Protein AF-A0A0F9S566-F1 (afdb_monomer_lite)

Organism: NCBI:txid412755

Sequence (272 aa):
MSERELQIWSELIRVPHGDIDGALEIHRKFRDENPLFYTKLASWYMTEGTVRDHKVTFVRALFEAEQPELRGAGWALLQALPFYLMQQVVMTKNPRTLRSAVIHYLASMDERALRYAILRQARLLKRLVKRLHIPTTNSDSAELQLIGQELFHPNPVIRSVFKRLAEAKTAEEVVAILKGSGVPPRVAISAIPGRTPEIMTELIKMMSPNELLQDLNSLGRRGYLKPNISIIRDKLVKAIGDKRINLGRLRNIQKNLDVEVVPPEILISVRK

InterPro domains:
  IPR037214 TROVE domain superfamily [SSF140864] (21-237)

Structure (mmCIF, N/CA/C/O backbone):
data_AF-A0A0F9S566-F1
#
_entry.id   AF-A0A0F9S566-F1
#
loop_
_atom_site.group_PDB
_atom_site.id
_atom_site.type_symbol
_atom_site.label_atom_id
_atom_site.label_alt_id
_atom_site.label_comp_id
_atom_site.label_asym_id
_atom_site.label_entity_id
_atom_site.label_seq_id
_atom_site.pdbx_PDB_ins_code
_atom_site.Cartn_x
_atom_site.Cartn_y
_atom_site.Cartn_z
_atom_site.occupancy
_atom_site.B_iso_or_equiv
_atom_site.auth_seq_id
_atom_site.auth_comp_id
_atom_site.auth_asym_id
_atom_site.auth_atom_id
_atom_site.pdbx_PDB_model_num
ATOM 1 N N . MET A 1 1 ? 8.953 13.362 -30.544 1.00 67.12 1 MET A N 1
ATOM 2 C CA . MET A 1 1 ? 8.920 11.894 -30.637 1.00 67.12 1 MET A CA 1
ATOM 3 C C . MET A 1 1 ? 9.141 11.514 -32.085 1.00 67.12 1 MET A C 1
ATOM 5 O O . MET A 1 1 ? 8.584 12.193 -32.941 1.00 67.12 1 MET A O 1
ATOM 9 N N . SER A 1 2 ? 9.964 10.507 -32.362 1.00 81.69 2 SER A N 1
ATOM 10 C CA . SER A 1 2 ? 10.114 9.941 -33.706 1.00 81.69 2 SER A CA 1
ATOM 11 C C . SER A 1 2 ? 8.869 9.134 -34.107 1.00 81.69 2 SER A C 1
ATOM 13 O O . SER A 1 2 ? 8.070 8.739 -33.256 1.00 81.69 2 SER A O 1
ATOM 15 N N . GLU A 1 3 ? 8.701 8.862 -35.403 1.00 82.75 3 GLU A N 1
ATOM 16 C CA . GLU A 1 3 ? 7.620 8.004 -35.918 1.00 82.75 3 GLU A CA 1
ATOM 17 C C . GLU A 1 3 ? 7.659 6.602 -35.286 1.00 82.75 3 GLU A C 1
ATOM 19 O O . GLU A 1 3 ? 6.630 6.048 -34.897 1.00 82.75 3 GLU A O 1
ATOM 24 N N . ARG A 1 4 ? 8.870 6.083 -35.054 1.00 78.00 4 ARG A N 1
ATOM 25 C CA . ARG A 1 4 ? 9.096 4.816 -34.354 1.00 78.00 4 ARG A CA 1
ATOM 26 C C . ARG A 1 4 ? 8.643 4.855 -32.890 1.00 78.00 4 ARG A C 1
ATOM 28 O O . ARG A 1 4 ? 7.994 3.922 -32.429 1.00 78.00 4 ARG A O 1
ATOM 35 N N . GLU A 1 5 ? 8.931 5.936 -32.163 1.00 77.88 5 GLU A N 1
ATOM 36 C CA . GLU A 1 5 ? 8.473 6.112 -30.774 1.00 77.88 5 GLU A CA 1
ATOM 37 C C . GLU A 1 5 ? 6.940 6.186 -30.680 1.00 77.88 5 GLU A C 1
ATOM 39 O O . GLU A 1 5 ? 6.352 5.662 -29.733 1.00 77.88 5 GLU A O 1
ATOM 44 N N . LEU A 1 6 ? 6.281 6.799 -31.669 1.00 81.69 6 LEU A N 1
ATOM 45 C CA . LEU A 1 6 ? 4.817 6.839 -31.760 1.00 81.69 6 LEU A CA 1
ATOM 46 C C . LEU A 1 6 ? 4.219 5.462 -32.060 1.00 81.69 6 LEU A C 1
ATOM 48 O O . LEU A 1 6 ? 3.189 5.109 -31.485 1.00 81.69 6 LEU A O 1
ATOM 52 N N . GLN A 1 7 ? 4.869 4.673 -32.917 1.00 81.44 7 GLN A N 1
ATOM 53 C CA . GLN A 1 7 ? 4.443 3.312 -33.229 1.00 81.44 7 GLN A CA 1
ATOM 54 C C . GLN A 1 7 ? 4.474 2.419 -31.982 1.00 81.44 7 GLN A C 1
ATOM 56 O O . GLN A 1 7 ? 3.460 1.811 -31.644 1.00 81.44 7 GLN A O 1
ATOM 61 N N . ILE A 1 8 ? 5.588 2.414 -31.245 1.00 77.19 8 ILE A N 1
ATOM 62 C CA . ILE A 1 8 ? 5.726 1.627 -30.009 1.00 77.19 8 ILE A CA 1
ATOM 63 C C . ILE A 1 8 ? 4.721 2.090 -28.948 1.00 77.19 8 ILE A C 1
ATOM 65 O O . ILE A 1 8 ? 4.127 1.274 -28.244 1.00 77.19 8 ILE A O 1
ATOM 69 N N . TRP A 1 9 ? 4.472 3.399 -28.850 1.00 77.56 9 TRP A N 1
ATOM 70 C CA . TRP A 1 9 ? 3.431 3.917 -27.964 1.00 77.56 9 TRP A CA 1
ATOM 71 C C . TRP A 1 9 ? 2.032 3.430 -28.365 1.00 77.56 9 TRP A C 1
ATOM 73 O O . TRP A 1 9 ? 1.241 3.056 -27.499 1.00 77.56 9 TRP A O 1
ATOM 83 N N . SER A 1 10 ? 1.732 3.384 -29.667 1.00 83.44 10 SER A N 1
ATOM 84 C CA . SER A 1 10 ? 0.467 2.851 -30.188 1.00 83.44 10 SER A CA 1
ATOM 85 C C . SER A 1 10 ? 0.291 1.363 -29.878 1.00 83.44 10 SER A C 1
ATOM 87 O O . SER A 1 10 ? -0.812 0.927 -29.554 1.00 83.44 10 SER A O 1
ATOM 89 N N . GLU A 1 11 ? 1.368 0.583 -29.942 1.00 83.31 11 GLU A N 1
ATOM 90 C CA . GLU A 1 11 ? 1.359 -0.826 -29.543 1.00 83.31 11 GLU A CA 1
ATOM 91 C C . GLU A 1 11 ? 1.094 -0.967 -28.042 1.00 83.31 11 GLU A C 1
ATOM 93 O O . GLU A 1 11 ? 0.261 -1.775 -27.630 1.00 83.31 11 GLU A O 1
ATOM 98 N N . LEU A 1 12 ? 1.725 -0.119 -27.226 1.00 80.62 12 LEU A N 1
ATOM 99 C CA . LEU A 1 12 ? 1.591 -0.166 -25.776 1.00 80.62 12 LEU A CA 1
ATOM 100 C C . LEU A 1 12 ? 0.157 0.109 -25.299 1.00 80.62 12 LEU A C 1
ATOM 102 O O . LEU A 1 12 ? -0.346 -0.606 -24.435 1.00 80.62 12 LEU A O 1
ATOM 106 N N . ILE A 1 13 ? -0.522 1.106 -25.876 1.00 82.06 13 ILE A N 1
ATOM 107 C CA . ILE A 1 13 ? -1.908 1.451 -25.503 1.00 82.06 13 ILE A CA 1
ATOM 108 C C . ILE A 1 13 ? -2.941 0.404 -25.944 1.00 82.06 13 ILE A C 1
ATOM 110 O O . ILE A 1 13 ? -4.082 0.451 -25.489 1.00 82.06 13 ILE A O 1
ATOM 114 N N . ARG A 1 14 ? -2.569 -0.519 -26.841 1.00 85.00 14 ARG A N 1
ATOM 115 C CA . ARG A 1 14 ? -3.441 -1.603 -27.322 1.00 85.00 14 ARG A CA 1
ATOM 116 C C . ARG A 1 14 ? -3.354 -2.862 -26.464 1.00 85.00 14 ARG A C 1
ATOM 118 O O . ARG A 1 14 ? -4.160 -3.768 -26.670 1.00 85.00 14 ARG A O 1
ATOM 125 N N . VAL A 1 15 ? -2.410 -2.934 -25.524 1.00 83.19 15 VAL A N 1
ATOM 126 C CA . VAL A 1 15 ? -2.296 -4.086 -24.626 1.00 83.19 15 VAL A CA 1
ATOM 127 C C . VAL A 1 15 ? -3.548 -4.175 -23.748 1.00 83.19 15 VAL A C 1
ATOM 129 O O . VAL A 1 15 ? -3.895 -3.191 -23.084 1.00 83.19 15 VAL A O 1
ATOM 132 N N . PRO A 1 16 ? -4.234 -5.332 -23.712 1.00 81.19 16 PRO A N 1
ATOM 133 C CA . PRO A 1 16 ? -5.375 -5.523 -22.831 1.00 81.19 16 PRO A CA 1
ATOM 134 C C . PRO A 1 16 ? -5.011 -5.277 -21.363 1.00 81.19 16 PRO A C 1
ATOM 136 O O . PRO A 1 16 ? -3.940 -5.652 -20.887 1.00 81.19 16 PRO A O 1
ATOM 139 N N . HIS A 1 17 ? -5.936 -4.683 -20.611 1.00 78.50 17 HIS A N 1
ATOM 140 C CA . HIS A 1 17 ? -5.761 -4.524 -19.169 1.00 78.50 17 HIS A CA 1
ATOM 141 C 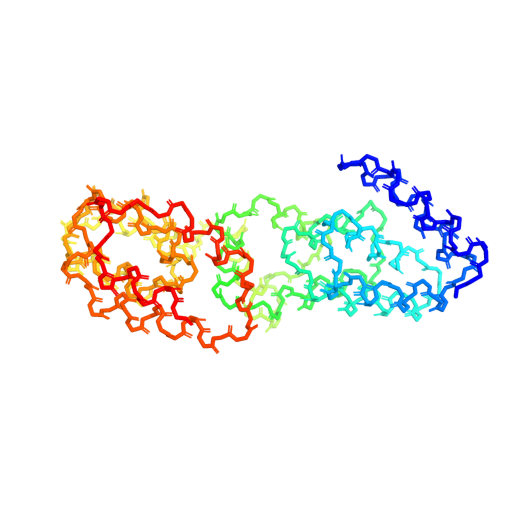C . HIS A 1 17 ? -5.561 -5.880 -18.477 1.00 78.50 17 HIS A C 1
ATOM 143 O O . HIS A 1 17 ? -6.303 -6.826 -18.735 1.00 78.50 17 HIS A O 1
ATOM 149 N N . GLY A 1 18 ? -4.593 -5.954 -17.561 1.00 81.69 18 GLY A N 1
ATOM 150 C CA . GLY A 1 18 ? -4.244 -7.173 -16.835 1.00 81.69 18 GLY A CA 1
ATOM 151 C C . GLY A 1 18 ? -3.195 -8.059 -17.516 1.00 81.69 18 GLY A C 1
ATOM 152 O O . GLY A 1 18 ? -2.674 -8.954 -16.850 1.00 81.69 18 GLY A O 1
ATOM 153 N N . ASP A 1 19 ? -2.832 -7.811 -18.781 1.00 87.12 19 ASP A N 1
ATOM 154 C CA . ASP A 1 19 ? -1.770 -8.553 -19.475 1.00 87.12 19 ASP A CA 1
ATOM 155 C C . ASP A 1 19 ? -0.383 -7.939 -19.216 1.00 87.12 19 ASP A C 1
ATOM 157 O O . ASP A 1 19 ? 0.201 -7.226 -20.037 1.00 87.12 19 ASP A O 1
ATOM 161 N N . ILE A 1 20 ? 0.143 -8.200 -18.016 1.00 86.69 20 ILE A N 1
ATOM 162 C CA . ILE A 1 20 ? 1.453 -7.689 -17.589 1.00 86.69 20 ILE A CA 1
ATOM 163 C C . ILE A 1 20 ? 2.583 -8.268 -18.445 1.00 86.69 20 ILE A C 1
ATOM 165 O O . ILE A 1 20 ? 3.549 -7.558 -18.719 1.00 86.69 20 ILE A O 1
ATOM 169 N N . ASP A 1 21 ? 2.498 -9.539 -18.839 1.00 88.00 21 ASP A N 1
ATOM 170 C CA . ASP A 1 21 ? 3.584 -10.205 -19.559 1.00 88.00 21 ASP A CA 1
ATOM 171 C C . ASP A 1 21 ? 3.639 -9.750 -21.026 1.00 88.00 21 ASP A C 1
ATOM 173 O O . ASP A 1 21 ? 4.730 -9.435 -21.509 1.00 88.00 21 ASP A O 1
ATOM 177 N N . GLY A 1 22 ? 2.486 -9.595 -21.691 1.00 89.56 22 GLY A N 1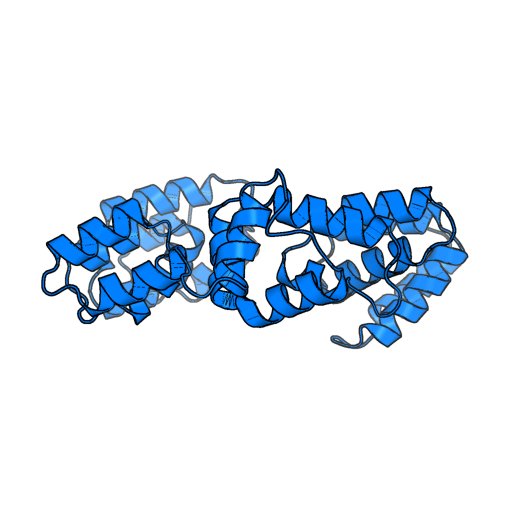
ATOM 178 C CA . GLY A 1 22 ? 2.405 -9.003 -23.028 1.00 89.56 22 GLY A CA 1
ATOM 179 C C . GLY A 1 22 ? 2.872 -7.547 -23.047 1.00 89.56 22 GLY A C 1
ATOM 180 O O . GLY A 1 22 ? 3.701 -7.167 -23.878 1.00 89.56 22 GLY A O 1
ATOM 181 N N . ALA A 1 23 ? 2.448 -6.738 -22.068 1.00 90.75 23 ALA A N 1
ATOM 182 C CA . ALA A 1 23 ? 2.971 -5.380 -21.912 1.00 90.75 23 ALA A CA 1
ATOM 183 C C . ALA A 1 23 ? 4.495 -5.386 -21.716 1.00 90.75 23 ALA A C 1
ATOM 185 O O . ALA A 1 23 ? 5.209 -4.605 -22.349 1.00 90.75 23 ALA A O 1
ATOM 186 N N . LEU A 1 24 ? 5.015 -6.264 -20.854 1.00 92.19 24 LEU A N 1
ATOM 187 C CA . LEU A 1 24 ? 6.439 -6.318 -20.540 1.00 92.19 24 LEU A CA 1
ATOM 188 C C . LEU A 1 24 ? 7.303 -6.605 -21.776 1.00 92.19 24 LEU A C 1
ATOM 190 O O . LEU A 1 24 ? 8.396 -6.051 -21.878 1.00 92.19 24 LEU A O 1
ATOM 194 N N . GLU A 1 25 ? 6.831 -7.410 -22.729 1.00 92.50 25 GLU A N 1
ATOM 195 C CA . GLU A 1 25 ? 7.557 -7.655 -23.979 1.00 92.50 25 GLU A CA 1
ATOM 196 C C . GLU A 1 25 ? 7.744 -6.374 -24.807 1.00 92.50 25 GLU A C 1
ATOM 198 O O . GLU A 1 25 ? 8.858 -6.074 -25.244 1.00 92.50 25 GLU A O 1
ATOM 203 N N . ILE A 1 26 ? 6.684 -5.577 -24.960 1.00 92.31 26 ILE A N 1
ATOM 204 C CA . ILE A 1 26 ? 6.738 -4.288 -25.668 1.00 92.31 26 ILE A CA 1
ATOM 205 C C . ILE A 1 26 ? 7.668 -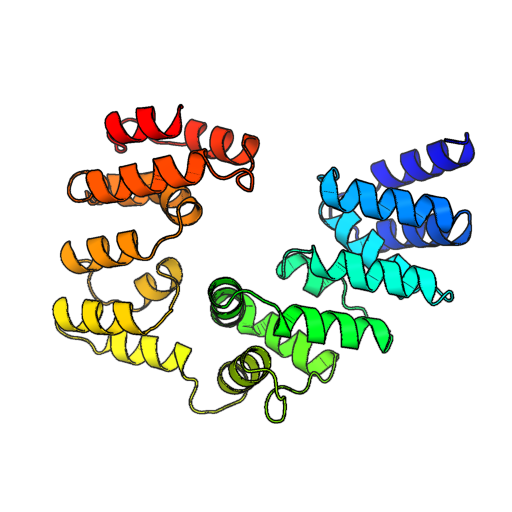3.321 -24.926 1.00 92.31 26 ILE A C 1
ATOM 207 O O . ILE A 1 26 ? 8.513 -2.662 -25.531 1.00 92.31 26 ILE A O 1
ATOM 211 N N . HIS A 1 27 ? 7.572 -3.282 -23.596 1.00 94.56 27 HIS A N 1
ATOM 212 C CA . HIS A 1 27 ? 8.441 -2.462 -22.755 1.00 94.56 27 HIS A CA 1
ATOM 213 C C . HIS A 1 27 ? 9.928 -2.832 -22.889 1.00 94.56 27 HIS A C 1
ATOM 215 O O . HIS A 1 27 ? 10.767 -1.933 -22.914 1.00 94.56 27 HIS A O 1
ATOM 221 N N . ARG A 1 28 ? 10.269 -4.124 -23.002 1.00 94.50 28 ARG A N 1
ATOM 222 C CA . ARG A 1 28 ? 11.651 -4.578 -23.250 1.00 94.50 28 ARG A CA 1
ATOM 223 C C . ARG A 1 28 ? 12.162 -4.077 -24.593 1.00 94.50 28 ARG A C 1
ATOM 225 O O . ARG A 1 28 ? 13.207 -3.437 -24.627 1.00 94.50 28 ARG A O 1
ATOM 232 N N . LYS A 1 29 ? 11.390 -4.295 -25.663 1.00 92.81 29 LYS A N 1
ATOM 233 C CA . LYS A 1 29 ? 11.724 -3.815 -27.013 1.00 92.81 29 LYS A CA 1
ATOM 234 C C . LYS A 1 29 ? 11.975 -2.309 -27.005 1.00 92.81 29 LYS A C 1
ATOM 236 O O . LYS A 1 29 ? 13.011 -1.855 -27.476 1.00 92.81 29 LYS A O 1
ATOM 241 N N . PHE A 1 30 ? 11.087 -1.540 -26.373 1.00 92.81 30 PHE A N 1
ATOM 242 C CA . PHE A 1 30 ? 11.243 -0.090 -26.312 1.00 92.81 30 PHE A CA 1
ATOM 243 C C . PHE A 1 30 ? 12.485 0.348 -25.529 1.00 92.81 30 PHE A C 1
ATOM 245 O O . PHE A 1 30 ? 13.237 1.221 -25.963 1.00 92.81 30 PHE A O 1
ATOM 252 N N . ARG A 1 31 ? 12.705 -0.265 -24.363 1.00 94.94 31 ARG A N 1
ATOM 253 C CA . ARG A 1 31 ? 13.884 -0.011 -23.537 1.00 94.94 31 ARG A CA 1
ATOM 254 C C . ARG A 1 31 ? 15.168 -0.265 -24.322 1.00 94.94 31 ARG A C 1
ATOM 256 O O . ARG A 1 31 ? 16.087 0.535 -24.205 1.00 94.94 31 ARG A O 1
ATOM 263 N N . ASP A 1 32 ? 15.225 -1.354 -25.079 1.00 93.50 32 ASP A N 1
ATOM 264 C CA . ASP A 1 32 ? 16.432 -1.768 -25.795 1.00 93.50 32 ASP A CA 1
ATOM 265 C C . ASP A 1 32 ? 16.686 -0.897 -27.035 1.00 93.50 32 ASP A C 1
ATOM 267 O O . ASP A 1 32 ? 17.831 -0.547 -27.308 1.00 93.50 32 ASP A O 1
ATOM 271 N N . GLU A 1 33 ? 15.630 -0.472 -27.738 1.00 91.50 33 GLU A N 1
ATOM 272 C CA . GLU A 1 33 ? 15.740 0.422 -28.900 1.00 91.50 33 GLU A CA 1
ATOM 273 C C . GLU A 1 33 ? 16.119 1.864 -28.514 1.00 91.50 33 GLU A C 1
ATOM 275 O O . GLU A 1 33 ? 16.944 2.484 -29.184 1.00 91.50 33 GLU A O 1
ATOM 280 N N . ASN A 1 34 ? 15.527 2.426 -27.451 1.00 92.06 34 ASN A N 1
ATOM 281 C CA . ASN A 1 34 ? 15.816 3.798 -27.016 1.00 92.06 34 ASN A CA 1
ATOM 282 C C . ASN A 1 34 ? 15.820 3.947 -25.479 1.00 92.06 34 ASN A C 1
ATOM 284 O O . ASN A 1 34 ? 14.883 4.503 -24.890 1.00 92.06 34 ASN A O 1
ATOM 288 N N . PRO A 1 35 ? 16.894 3.508 -24.800 1.00 93.81 35 PRO A N 1
ATOM 289 C CA . PRO A 1 35 ? 16.939 3.452 -23.338 1.00 93.81 35 PRO A CA 1
ATOM 290 C C . PRO A 1 35 ? 16.868 4.822 -22.644 1.00 93.81 35 PRO A C 1
ATOM 292 O O . PRO A 1 35 ? 16.288 4.947 -21.557 1.00 93.81 35 PRO A O 1
ATOM 295 N N . LEU A 1 36 ? 17.408 5.875 -23.271 1.00 91.12 36 LEU A N 1
ATOM 296 C CA . LEU A 1 36 ? 17.346 7.239 -22.732 1.00 91.12 36 LEU A CA 1
ATOM 297 C C . LEU A 1 36 ? 15.922 7.795 -22.776 1.00 91.12 36 LEU A C 1
ATOM 299 O O . LEU A 1 36 ? 15.448 8.352 -21.782 1.00 91.12 36 LEU A O 1
ATOM 303 N N . PHE A 1 37 ? 15.233 7.641 -23.909 1.00 91.06 37 PHE A N 1
ATOM 304 C CA . PHE A 1 37 ? 13.840 8.061 -24.017 1.00 91.06 37 PHE A CA 1
ATOM 305 C C . PHE A 1 37 ? 12.949 7.233 -23.093 1.00 91.06 37 PHE A C 1
ATOM 307 O O . PHE A 1 37 ? 12.155 7.798 -22.342 1.00 91.06 37 PHE A O 1
ATOM 314 N N . TYR A 1 38 ? 13.141 5.913 -23.073 1.00 94.25 38 TYR A N 1
ATOM 315 C CA . TYR A 1 38 ? 12.376 4.995 -22.239 1.00 94.25 38 TYR A CA 1
ATOM 316 C C . TYR A 1 38 ? 12.424 5.373 -20.755 1.00 94.25 38 TYR A C 1
ATOM 318 O O . TYR A 1 38 ? 11.396 5.396 -20.081 1.00 94.25 38 TYR A O 1
ATOM 326 N N . THR A 1 39 ? 13.599 5.746 -20.245 1.00 94.75 39 THR A N 1
ATOM 327 C CA . THR A 1 39 ? 13.758 6.169 -18.844 1.00 94.75 39 THR A CA 1
ATOM 328 C C . THR A 1 39 ? 13.027 7.479 -18.548 1.00 94.75 39 THR A C 1
ATOM 330 O O . THR A 1 39 ? 12.360 7.599 -17.517 1.00 94.75 39 THR A O 1
ATOM 333 N N . LYS A 1 40 ? 13.105 8.460 -19.457 1.00 93.50 40 LYS A N 1
ATOM 334 C CA . LYS A 1 40 ? 12.370 9.729 -19.327 1.00 93.50 40 LYS A CA 1
ATOM 335 C C . LYS A 1 40 ? 10.861 9.493 -19.353 1.00 93.50 40 LYS A C 1
ATOM 337 O O . LYS A 1 40 ? 10.146 10.042 -18.517 1.00 93.50 40 LYS A O 1
ATOM 342 N N . LEU A 1 41 ? 10.398 8.633 -20.259 1.00 93.12 41 LEU A N 1
ATOM 343 C CA . LEU A 1 41 ? 8.999 8.240 -20.354 1.00 93.12 41 LEU A CA 1
ATOM 344 C C . LEU A 1 41 ? 8.534 7.518 -19.087 1.00 93.12 41 LEU A C 1
ATOM 346 O O . LEU A 1 41 ? 7.478 7.853 -18.567 1.00 93.12 41 LEU A O 1
ATOM 350 N N . ALA A 1 42 ? 9.324 6.583 -18.555 1.00 95.12 42 ALA A N 1
ATOM 351 C CA . ALA A 1 42 ? 9.007 5.876 -17.317 1.00 95.12 42 ALA A CA 1
ATOM 352 C C . ALA A 1 42 ? 8.851 6.842 -16.131 1.00 95.12 42 ALA A C 1
ATOM 354 O O . ALA A 1 42 ? 7.912 6.712 -15.345 1.00 95.12 42 ALA A O 1
ATOM 355 N N . SER A 1 43 ? 9.743 7.833 -16.029 1.00 95.12 43 SER A N 1
ATOM 356 C CA . SER A 1 43 ? 9.678 8.878 -15.003 1.00 95.12 43 SER A CA 1
ATOM 357 C C . SER A 1 43 ? 8.407 9.722 -15.127 1.00 95.12 43 SER A C 1
ATOM 359 O O . SER A 1 43 ? 7.645 9.832 -14.167 1.00 95.12 43 SER A O 1
ATOM 361 N N . TRP A 1 44 ? 8.117 10.226 -16.332 1.00 94.25 44 TRP A N 1
ATOM 362 C CA . TRP A 1 44 ? 6.887 10.971 -16.613 1.00 94.25 44 TRP A CA 1
ATOM 363 C C . TRP A 1 44 ? 5.629 10.133 -16.341 1.00 94.25 44 TRP A C 1
ATOM 365 O O . TRP A 1 44 ? 4.682 10.593 -15.708 1.00 94.25 44 TRP A O 1
ATOM 375 N N . TYR A 1 45 ? 5.622 8.862 -16.749 1.00 92.81 45 TYR A N 1
ATOM 376 C CA . TYR A 1 45 ? 4.480 7.973 -16.554 1.00 92.81 45 TYR A CA 1
ATOM 377 C C . TYR A 1 45 ? 4.247 7.644 -15.074 1.00 92.81 45 TYR A C 1
ATOM 379 O O . TYR A 1 45 ? 3.115 7.389 -14.654 1.00 92.81 45 TYR A O 1
ATOM 387 N N . MET A 1 46 ? 5.294 7.659 -14.247 1.00 92.69 46 MET A N 1
ATOM 388 C CA . MET A 1 46 ? 5.137 7.440 -12.813 1.00 92.69 46 MET A CA 1
ATOM 389 C C . MET A 1 46 ? 4.274 8.533 -12.170 1.00 92.69 46 MET A C 1
ATOM 391 O O . MET A 1 46 ? 3.445 8.211 -11.309 1.00 92.69 46 MET A O 1
ATOM 395 N N . THR A 1 47 ? 4.404 9.784 -12.628 1.00 89.12 47 THR A N 1
ATOM 396 C CA . THR A 1 47 ? 3.631 10.928 -12.123 1.00 89.12 47 THR A CA 1
ATOM 397 C C . THR A 1 47 ? 2.288 11.076 -12.836 1.00 89.12 47 THR A C 1
ATOM 399 O O . THR A 1 47 ? 1.253 11.084 -12.171 1.00 89.12 47 THR A O 1
ATOM 402 N N . GLU A 1 48 ? 2.283 11.089 -14.171 1.00 88.38 48 GLU A N 1
ATOM 403 C CA . GLU A 1 48 ? 1.097 11.428 -14.975 1.00 88.38 48 GLU A CA 1
ATOM 404 C C . GLU A 1 48 ? 0.273 10.209 -15.407 1.00 88.38 48 GLU A C 1
ATOM 406 O O . GLU A 1 48 ? -0.922 10.304 -15.689 1.00 88.38 48 GLU A O 1
ATOM 411 N N . GLY A 1 49 ? 0.898 9.033 -15.463 1.00 86.56 49 GLY A N 1
ATOM 412 C CA . GLY A 1 49 ? 0.269 7.815 -15.954 1.00 86.56 49 GLY A CA 1
ATOM 413 C C . GLY A 1 49 ? -0.819 7.285 -15.020 1.00 86.56 49 GLY A C 1
ATOM 414 O O . GLY A 1 49 ? -0.689 7.284 -13.788 1.00 86.56 49 GLY A O 1
ATOM 415 N N . THR A 1 50 ? -1.895 6.767 -15.613 1.00 85.00 50 THR A N 1
ATOM 416 C CA . THR A 1 50 ? -3.083 6.285 -14.890 1.00 85.00 50 THR A CA 1
ATOM 417 C C . THR A 1 50 ? -3.205 4.762 -14.861 1.00 85.00 50 THR A C 1
ATOM 419 O O . THR A 1 50 ? -3.793 4.219 -13.920 1.00 85.00 50 THR A O 1
ATOM 422 N N . VAL A 1 51 ? -2.623 4.052 -15.834 1.00 88.62 51 VAL A N 1
ATOM 423 C CA . VAL A 1 51 ? -2.701 2.587 -15.912 1.00 88.62 51 VAL A CA 1
ATOM 424 C C . VAL A 1 51 ? -1.644 1.975 -15.000 1.00 88.62 51 VAL A C 1
ATOM 426 O O . VAL A 1 51 ? -0.443 2.204 -15.140 1.00 88.62 51 VAL A O 1
ATOM 429 N N . ARG A 1 52 ? -2.102 1.192 -14.026 1.00 90.75 52 ARG A N 1
ATOM 430 C CA . ARG A 1 52 ? -1.243 0.630 -12.976 1.00 90.75 52 ARG A CA 1
ATOM 431 C C . ARG A 1 52 ? -0.248 -0.388 -13.520 1.00 90.75 52 ARG A C 1
ATOM 433 O O . ARG A 1 52 ? 0.911 -0.359 -13.114 1.00 90.75 52 ARG A O 1
ATOM 440 N N . ASP A 1 53 ? -0.693 -1.225 -14.450 1.00 90.94 53 ASP A N 1
ATOM 441 C CA . ASP A 1 53 ? 0.120 -2.295 -15.028 1.00 90.94 53 ASP A CA 1
ATOM 442 C C . ASP A 1 53 ? 1.337 -1.714 -15.754 1.00 90.94 53 ASP A C 1
ATOM 444 O O . ASP A 1 53 ? 2.448 -2.186 -15.534 1.00 90.94 53 ASP A O 1
ATOM 448 N N . HIS A 1 54 ? 1.171 -0.594 -16.473 1.00 92.62 54 HIS A N 1
ATOM 449 C CA . HIS A 1 54 ? 2.291 0.111 -17.104 1.00 92.62 54 HIS A CA 1
ATOM 450 C C . HIS A 1 54 ? 3.329 0.613 -16.095 1.00 92.62 54 HIS A C 1
ATOM 452 O O . HIS A 1 54 ? 4.528 0.520 -16.345 1.00 92.62 54 HIS A O 1
ATOM 458 N N . LYS A 1 55 ? 2.910 1.095 -14.915 1.00 94.62 55 LYS A N 1
ATOM 459 C CA . LYS A 1 55 ? 3.866 1.487 -13.862 1.00 94.62 55 LYS A CA 1
ATOM 460 C C . LYS A 1 55 ? 4.696 0.292 -13.395 1.00 94.62 55 LYS A C 1
ATOM 462 O O . LYS A 1 55 ? 5.893 0.433 -13.163 1.00 94.62 55 LYS A O 1
ATOM 467 N N . VAL A 1 56 ? 4.076 -0.883 -13.282 1.00 95.31 56 VAL A N 1
ATOM 468 C CA . VAL A 1 56 ? 4.770 -2.122 -12.911 1.00 95.31 56 VAL A CA 1
ATOM 469 C C . VAL A 1 56 ? 5.727 -2.558 -14.021 1.00 95.31 56 VAL A C 1
ATOM 471 O O . VAL A 1 56 ? 6.896 -2.820 -13.741 1.00 95.31 56 VAL A O 1
ATOM 474 N N . THR A 1 57 ? 5.277 -2.610 -15.275 1.00 95.38 57 THR A N 1
ATOM 475 C CA . THR A 1 57 ? 6.094 -3.073 -16.408 1.00 95.38 57 THR A CA 1
ATOM 476 C C . THR A 1 57 ? 7.253 -2.138 -16.721 1.00 95.38 57 THR A C 1
ATOM 478 O O . THR A 1 57 ? 8.348 -2.634 -16.987 1.00 95.38 57 THR A O 1
ATOM 481 N N . PHE A 1 58 ? 7.076 -0.815 -16.588 1.00 96.44 58 PHE A N 1
ATOM 482 C CA . PHE A 1 58 ? 8.179 0.145 -16.684 1.00 96.44 58 PHE A CA 1
ATOM 483 C C . PHE A 1 58 ? 9.310 -0.220 -15.724 1.00 96.44 58 PHE A C 1
ATOM 485 O O . PHE A 1 58 ? 10.454 -0.398 -16.144 1.00 96.44 58 PHE A O 1
ATOM 492 N N . VAL A 1 59 ? 8.979 -0.390 -14.443 1.00 97.12 59 VAL A N 1
ATOM 493 C CA . VAL A 1 59 ? 9.968 -0.693 -13.406 1.00 97.12 59 VAL A CA 1
ATOM 494 C C . VAL A 1 59 ? 10.577 -2.087 -13.605 1.00 97.12 59 VAL A C 1
ATOM 496 O O . VAL A 1 59 ? 11.791 -2.235 -13.470 1.00 97.12 59 VAL A O 1
ATOM 499 N N . ARG A 1 60 ? 9.787 -3.101 -13.988 1.00 96.50 60 ARG A N 1
ATOM 500 C CA . ARG A 1 60 ? 10.303 -4.451 -14.295 1.00 96.50 60 ARG A CA 1
ATOM 501 C C . ARG A 1 60 ? 11.328 -4.423 -15.425 1.00 96.50 60 ARG A C 1
ATOM 503 O O . ARG A 1 60 ? 12.441 -4.908 -15.240 1.00 96.50 60 ARG A O 1
ATOM 510 N N . ALA A 1 61 ? 10.989 -3.800 -16.552 1.00 95.94 61 ALA A N 1
ATOM 511 C CA . ALA A 1 61 ? 11.897 -3.691 -17.688 1.00 95.94 61 ALA A CA 1
ATOM 512 C C . ALA A 1 61 ? 13.185 -2.935 -17.320 1.00 95.94 61 ALA A C 1
ATOM 514 O O . ALA A 1 61 ? 14.267 -3.344 -17.732 1.00 95.94 61 ALA A O 1
ATOM 515 N N . LEU A 1 62 ? 13.114 -1.886 -16.494 1.00 96.81 62 LEU A N 1
ATOM 516 C CA . LEU A 1 62 ? 14.312 -1.187 -16.014 1.00 96.81 62 LEU A CA 1
ATOM 517 C C . LEU A 1 62 ? 15.221 -2.089 -15.164 1.00 96.81 62 LEU A C 1
ATOM 519 O O . LEU A 1 62 ? 16.438 -2.039 -15.313 1.00 96.81 62 LEU A O 1
ATOM 523 N N . PHE A 1 63 ? 14.662 -2.951 -14.309 1.00 96.94 63 PHE A N 1
ATOM 524 C CA . PHE A 1 63 ? 15.463 -3.905 -13.532 1.00 96.94 63 PHE A CA 1
ATOM 525 C C . PHE A 1 63 ? 16.048 -5.051 -14.363 1.00 96.94 63 PHE A C 1
ATOM 527 O O . PHE A 1 63 ? 17.091 -5.587 -13.990 1.00 96.94 63 PHE A O 1
ATOM 534 N N . GLU A 1 64 ? 15.398 -5.432 -15.462 1.00 94.88 64 GLU A N 1
ATOM 535 C CA . GLU A 1 64 ? 15.904 -6.444 -16.397 1.00 94.88 64 GLU A CA 1
ATOM 536 C C . GLU A 1 64 ? 17.010 -5.923 -17.324 1.00 94.88 64 GLU A C 1
ATOM 538 O O . GLU A 1 64 ? 17.678 -6.730 -17.966 1.00 94.88 64 GLU A O 1
ATOM 543 N N . ALA A 1 65 ? 17.208 -4.605 -17.398 1.00 94.06 65 ALA A N 1
ATOM 544 C CA . ALA A 1 65 ? 18.225 -3.990 -18.241 1.00 94.06 65 ALA A CA 1
ATOM 545 C C . ALA A 1 65 ? 19.638 -4.470 -17.888 1.00 94.06 65 ALA A C 1
ATOM 547 O O . ALA A 1 65 ? 19.953 -4.682 -16.712 1.00 94.06 65 ALA A O 1
ATOM 548 N N . GLU A 1 66 ? 20.519 -4.561 -18.884 1.00 92.12 66 GLU A N 1
ATOM 549 C CA . GLU A 1 66 ? 21.938 -4.875 -18.676 1.00 92.12 66 GLU A CA 1
ATOM 550 C C . GLU A 1 66 ? 22.715 -3.669 -18.131 1.00 92.12 66 GLU A C 1
ATOM 552 O O . GLU A 1 66 ? 23.610 -3.832 -17.292 1.00 92.12 66 GLU A O 1
ATOM 557 N N . GLN A 1 67 ? 22.303 -2.461 -18.517 1.00 94.00 67 GLN A N 1
ATOM 558 C CA . GLN A 1 67 ? 22.912 -1.195 -18.123 1.00 94.00 67 GLN A CA 1
ATOM 559 C C . GLN A 1 67 ? 22.609 -0.877 -16.644 1.00 94.00 67 GLN A C 1
ATOM 561 O O . GLN A 1 67 ? 21.435 -0.797 -16.252 1.00 94.00 67 GLN A O 1
ATOM 566 N N . PRO A 1 68 ? 23.632 -0.693 -15.786 1.00 94.38 68 PRO A N 1
ATOM 567 C CA . PRO A 1 68 ? 23.444 -0.339 -14.379 1.00 94.38 68 PRO A CA 1
ATOM 568 C C . PRO A 1 68 ? 22.612 0.928 -14.152 1.00 94.38 68 PRO A C 1
ATOM 570 O O . PRO A 1 68 ? 21.836 0.973 -13.199 1.00 94.38 68 PRO A O 1
ATOM 573 N N . GLU A 1 69 ? 22.729 1.923 -15.027 1.00 94.94 69 GLU A N 1
ATOM 574 C CA . GLU A 1 69 ? 22.048 3.217 -14.941 1.00 94.94 69 GLU A CA 1
ATOM 575 C C . GLU A 1 69 ? 20.529 3.048 -15.052 1.00 94.94 69 GLU A C 1
ATOM 577 O O . GLU A 1 69 ? 19.772 3.627 -14.271 1.00 94.94 69 GLU A O 1
ATOM 582 N N . LEU A 1 70 ? 20.075 2.178 -15.961 1.00 96.44 70 LEU A N 1
ATOM 583 C CA . LEU A 1 70 ? 18.658 1.847 -16.119 1.00 96.44 70 LEU A CA 1
ATOM 584 C C . LEU A 1 70 ? 18.125 1.101 -14.895 1.00 96.44 70 LEU A C 1
ATOM 586 O O . LEU A 1 70 ? 17.039 1.411 -14.402 1.00 96.44 70 LEU A O 1
ATOM 590 N N . ARG A 1 71 ? 18.918 0.183 -14.327 1.00 96.12 71 ARG A N 1
ATOM 591 C CA . ARG A 1 71 ? 18.563 -0.468 -13.055 1.00 96.12 71 ARG A CA 1
ATOM 592 C C . ARG A 1 71 ? 18.514 0.529 -11.896 1.00 96.12 71 ARG A C 1
ATOM 594 O O . ARG A 1 71 ? 17.682 0.367 -11.005 1.00 96.12 71 ARG A O 1
ATOM 601 N N . GLY A 1 72 ? 19.367 1.554 -11.908 1.00 96.75 72 GLY A N 1
ATOM 602 C CA . GLY A 1 72 ? 19.334 2.674 -10.965 1.00 96.75 72 GLY A CA 1
ATOM 603 C C . GLY A 1 72 ? 18.048 3.496 -11.081 1.00 96.75 72 GLY A C 1
ATOM 604 O O . GLY A 1 72 ? 17.406 3.783 -10.072 1.00 96.75 72 GLY A O 1
ATOM 605 N N . ALA A 1 73 ? 17.598 3.782 -12.305 1.00 96.88 73 ALA A N 1
ATOM 606 C CA . ALA A 1 73 ? 16.295 4.404 -12.530 1.00 96.88 73 ALA A CA 1
ATOM 607 C C . ALA A 1 73 ? 15.143 3.514 -12.029 1.00 96.88 73 ALA A C 1
ATOM 609 O O . ALA A 1 73 ? 14.241 3.997 -11.345 1.00 96.88 73 ALA A O 1
ATOM 610 N N . GLY A 1 74 ? 15.200 2.202 -12.286 1.00 97.12 74 GLY A N 1
ATOM 611 C CA . GLY A 1 74 ? 14.241 1.233 -11.744 1.00 97.12 74 GLY A CA 1
ATOM 612 C C . GLY A 1 74 ? 14.200 1.235 -10.212 1.00 97.12 74 GLY A C 1
ATOM 613 O O . GLY A 1 74 ? 13.120 1.228 -9.623 1.00 97.12 74 GLY A O 1
ATOM 614 N N . TRP A 1 75 ? 15.366 1.323 -9.563 1.00 97.69 75 TRP A N 1
ATOM 615 C CA . TRP A 1 75 ? 15.488 1.453 -8.108 1.00 97.69 75 TRP A CA 1
ATOM 616 C C . TRP A 1 75 ? 14.754 2.686 -7.582 1.00 97.69 75 TRP A C 1
ATOM 618 O O . TRP A 1 75 ? 13.966 2.555 -6.644 1.00 97.69 75 TRP A O 1
ATOM 628 N N . ALA A 1 76 ? 14.965 3.848 -8.206 1.00 97.50 76 ALA A N 1
ATOM 629 C CA . ALA A 1 76 ? 14.345 5.104 -7.790 1.00 97.50 76 ALA A CA 1
ATOM 630 C C . ALA A 1 76 ? 12.826 5.084 -8.003 1.00 97.50 76 ALA A C 1
ATOM 632 O O . ALA A 1 76 ? 12.061 5.412 -7.096 1.00 97.50 76 ALA A O 1
ATOM 633 N N . LEU A 1 77 ? 12.376 4.630 -9.175 1.00 97.62 77 LEU A N 1
ATOM 634 C CA . LEU A 1 77 ? 10.954 4.574 -9.513 1.00 97.62 77 LEU A CA 1
ATOM 635 C C . LEU A 1 77 ? 10.180 3.560 -8.659 1.00 97.62 77 LEU A C 1
ATOM 637 O O . LEU A 1 77 ? 9.011 3.792 -8.355 1.00 97.62 77 LEU A O 1
ATOM 641 N N . LEU A 1 78 ? 10.819 2.473 -8.210 1.00 97.62 78 LEU A N 1
ATOM 642 C CA . LEU A 1 78 ? 10.201 1.514 -7.291 1.00 97.62 78 LEU A CA 1
ATOM 643 C C . LEU A 1 78 ? 9.793 2.163 -5.961 1.00 97.62 78 LEU A C 1
ATOM 645 O O . LEU A 1 78 ? 8.750 1.799 -5.419 1.00 97.62 78 LEU A O 1
ATOM 649 N N . GLN A 1 79 ? 10.559 3.142 -5.462 1.00 96.31 79 GLN A N 1
ATOM 650 C CA . GLN A 1 79 ? 10.259 3.827 -4.195 1.00 96.31 79 GLN A CA 1
ATOM 651 C C . GLN A 1 79 ? 8.946 4.619 -4.241 1.00 96.31 79 GLN A C 1
ATOM 653 O O . GLN A 1 79 ? 8.275 4.774 -3.225 1.00 96.31 79 GLN A O 1
ATOM 658 N N . ALA A 1 80 ? 8.535 5.067 -5.429 1.00 93.19 80 ALA A N 1
ATOM 659 C CA . ALA A 1 80 ? 7.293 5.811 -5.623 1.00 93.19 80 ALA A CA 1
ATOM 660 C C . ALA A 1 80 ? 6.050 4.909 -5.748 1.00 93.19 80 ALA A C 1
ATOM 662 O O . ALA A 1 80 ? 4.917 5.400 -5.726 1.00 93.19 80 ALA A O 1
ATOM 663 N N . LEU A 1 81 ? 6.226 3.593 -5.904 1.00 93.94 81 LEU A N 1
ATOM 664 C CA . LEU A 1 81 ? 5.104 2.684 -6.100 1.00 93.94 81 LEU A CA 1
ATOM 665 C C . LEU A 1 81 ? 4.328 2.458 -4.795 1.00 93.94 81 LEU A C 1
ATOM 667 O O . LEU A 1 81 ? 4.916 2.225 -3.740 1.00 93.94 81 LEU A O 1
ATOM 671 N N . PRO A 1 82 ? 2.988 2.395 -4.846 1.00 91.00 82 PRO A N 1
ATOM 672 C CA . PRO A 1 82 ? 2.211 1.785 -3.778 1.00 91.00 82 PRO A CA 1
ATOM 673 C C . PRO A 1 82 ? 2.650 0.337 -3.538 1.00 91.00 82 PRO A C 1
ATOM 675 O O . PRO A 1 82 ? 2.918 -0.400 -4.487 1.00 91.00 82 PRO A O 1
ATOM 678 N N . PHE A 1 83 ? 2.624 -0.107 -2.281 1.00 91.81 83 PHE A N 1
ATOM 679 C CA . PHE A 1 83 ? 3.116 -1.429 -1.878 1.00 91.81 83 PHE A CA 1
ATOM 680 C C . PHE A 1 83 ? 2.540 -2.589 -2.711 1.00 91.81 83 PHE A C 1
ATOM 682 O O . PHE A 1 83 ? 3.274 -3.484 -3.123 1.00 91.81 83 PHE A O 1
ATOM 689 N N . TYR A 1 84 ? 1.239 -2.549 -3.019 1.00 88.81 84 TYR A N 1
ATOM 690 C CA . TYR A 1 84 ? 0.582 -3.594 -3.811 1.00 88.81 84 TYR A CA 1
ATOM 691 C C . TYR A 1 84 ? 1.074 -3.657 -5.270 1.00 88.81 84 TYR A C 1
ATOM 693 O O . TYR A 1 84 ? 1.021 -4.728 -5.865 1.00 88.81 84 TYR A O 1
ATOM 701 N N . LEU A 1 85 ? 1.563 -2.545 -5.840 1.00 92.62 85 LEU A N 1
ATOM 702 C CA . LEU A 1 85 ? 2.203 -2.519 -7.163 1.00 92.62 85 LEU A CA 1
ATOM 703 C C . LEU A 1 85 ? 3.676 -2.907 -7.073 1.00 92.62 85 LEU A C 1
ATOM 705 O O . LEU A 1 85 ? 4.145 -3.690 -7.893 1.00 92.62 85 LEU A O 1
ATOM 709 N N . MET A 1 86 ? 4.393 -2.434 -6.048 1.00 94.88 86 MET A N 1
ATOM 710 C CA . MET A 1 86 ? 5.789 -2.819 -5.811 1.00 94.88 86 MET A CA 1
ATOM 711 C C . MET A 1 86 ? 5.940 -4.345 -5.749 1.00 94.88 86 MET A C 1
ATOM 713 O O . MET A 1 86 ? 6.835 -4.913 -6.370 1.00 94.88 86 MET A O 1
ATOM 717 N N . GLN A 1 87 ? 5.017 -5.043 -5.083 1.00 91.50 87 GLN A N 1
ATOM 718 C CA . GLN A 1 87 ? 5.040 -6.506 -5.019 1.00 91.50 87 GLN A CA 1
ATOM 719 C C . GLN A 1 87 ? 4.961 -7.194 -6.386 1.00 91.50 87 GLN A C 1
ATOM 721 O O . GLN A 1 87 ? 5.536 -8.274 -6.552 1.00 91.50 87 GLN A O 1
ATOM 726 N N . GLN A 1 88 ? 4.262 -6.586 -7.347 1.00 91.88 88 GLN A N 1
ATOM 727 C CA . GLN A 1 88 ? 4.123 -7.109 -8.707 1.00 91.88 88 GLN A CA 1
ATOM 728 C C . GLN A 1 88 ? 5.379 -6.882 -9.551 1.00 91.88 88 GLN A C 1
ATOM 730 O O . GLN A 1 88 ? 5.592 -7.596 -10.527 1.00 91.88 88 GLN A O 1
ATOM 735 N N . VAL A 1 89 ? 6.243 -5.939 -9.159 1.00 94.12 89 VAL A N 1
ATOM 736 C CA . VAL A 1 89 ? 7.544 -5.747 -9.812 1.00 94.12 89 VAL A CA 1
ATOM 737 C C . VAL A 1 89 ? 8.448 -6.951 -9.583 1.00 94.12 89 VAL A C 1
ATOM 739 O O . VAL A 1 89 ? 9.285 -7.260 -10.421 1.00 94.12 89 VAL A O 1
ATOM 742 N N . VAL A 1 90 ? 8.306 -7.651 -8.458 1.00 88.88 90 VAL A N 1
ATOM 743 C CA . VAL A 1 90 ? 9.245 -8.715 -8.110 1.00 88.88 90 VAL A CA 1
ATOM 744 C C . VAL A 1 90 ? 9.094 -9.915 -9.042 1.00 88.88 90 VAL A C 1
ATOM 746 O O . VAL A 1 90 ? 8.022 -10.515 -9.159 1.00 88.88 90 VAL A O 1
ATOM 749 N N . MET A 1 91 ? 10.209 -10.302 -9.657 1.00 78.00 91 MET A N 1
ATOM 750 C CA . MET A 1 91 ? 10.278 -11.187 -10.819 1.00 78.00 91 MET A CA 1
ATOM 751 C C . MET A 1 91 ? 10.704 -12.608 -10.428 1.00 78.00 91 MET A C 1
ATOM 753 O O . MET A 1 91 ? 10.938 -12.920 -9.254 1.00 78.00 91 MET A O 1
ATOM 757 N N . THR A 1 92 ? 10.786 -13.501 -11.411 1.00 72.00 92 THR A N 1
ATOM 758 C CA . THR A 1 92 ? 11.433 -14.812 -11.255 1.00 72.00 92 THR A CA 1
ATOM 759 C C . THR A 1 92 ? 12.947 -14.641 -11.117 1.00 72.00 92 THR A C 1
ATOM 761 O O . THR A 1 92 ? 13.527 -15.098 -10.134 1.00 72.00 92 THR A O 1
ATOM 764 N N . LYS A 1 93 ? 13.576 -13.889 -12.030 1.00 81.25 93 LYS A N 1
ATOM 765 C CA . LYS A 1 93 ? 14.986 -13.480 -11.946 1.00 81.25 93 LYS A CA 1
ATOM 766 C C . LYS A 1 93 ? 15.099 -12.144 -11.209 1.00 81.25 93 LYS A C 1
ATOM 768 O O . LYS A 1 93 ? 14.748 -11.106 -11.756 1.00 81.25 93 LYS A O 1
ATOM 773 N N . ASN A 1 94 ? 15.585 -12.160 -9.968 1.00 83.44 94 ASN A N 1
ATOM 774 C CA . ASN A 1 94 ? 15.701 -10.951 -9.145 1.00 83.44 94 ASN A CA 1
ATOM 775 C C . ASN A 1 94 ? 17.160 -10.476 -9.076 1.00 83.44 94 ASN A C 1
ATOM 777 O O . ASN A 1 94 ? 17.960 -11.109 -8.381 1.00 83.44 94 ASN A O 1
ATOM 781 N N . PRO A 1 95 ? 17.535 -9.379 -9.761 1.00 90.00 95 PRO A N 1
ATOM 782 C CA . PRO A 1 95 ? 18.877 -8.825 -9.628 1.00 90.00 95 PRO A CA 1
ATOM 783 C C . PRO A 1 95 ? 19.106 -8.302 -8.203 1.00 90.00 95 PRO A C 1
ATOM 785 O O . PRO A 1 95 ? 18.169 -7.903 -7.505 1.00 90.00 95 PRO A O 1
ATOM 788 N N . ARG A 1 96 ? 20.375 -8.251 -7.774 1.00 92.62 96 ARG A N 1
ATOM 789 C CA . ARG A 1 96 ? 20.750 -7.720 -6.448 1.00 92.62 96 ARG A CA 1
ATOM 790 C C . ARG A 1 96 ? 20.220 -6.299 -6.228 1.00 92.62 96 ARG A C 1
ATOM 792 O O . ARG A 1 96 ? 19.766 -5.992 -5.134 1.00 92.62 96 ARG A O 1
ATOM 799 N N . THR A 1 97 ? 20.197 -5.471 -7.274 1.00 95.44 97 THR A N 1
ATOM 800 C CA . THR A 1 97 ? 19.658 -4.102 -7.229 1.00 95.44 97 THR A CA 1
ATOM 801 C C . THR A 1 97 ? 18.172 -4.062 -6.875 1.00 95.44 97 THR A C 1
ATOM 803 O O . THR A 1 97 ? 17.779 -3.235 -6.058 1.00 95.44 97 THR A O 1
ATOM 806 N N . LEU A 1 98 ? 17.354 -4.977 -7.414 1.00 96.31 98 LEU A N 1
ATOM 807 C CA . LEU A 1 98 ? 15.931 -5.085 -7.072 1.00 96.31 98 LEU A CA 1
ATOM 808 C C . LEU A 1 98 ? 15.751 -5.485 -5.610 1.00 96.31 98 LEU A C 1
ATOM 810 O O . LEU A 1 98 ? 14.945 -4.891 -4.900 1.00 96.31 98 LEU A O 1
ATOM 814 N N . ARG A 1 99 ? 16.532 -6.461 -5.136 1.00 96.00 99 ARG A N 1
ATOM 815 C CA . ARG A 1 99 ? 16.515 -6.840 -3.720 1.00 96.00 99 ARG A CA 1
ATOM 816 C C . ARG A 1 99 ? 16.835 -5.639 -2.829 1.00 96.00 99 ARG A C 1
ATOM 818 O O . ARG A 1 99 ? 16.076 -5.372 -1.902 1.00 96.00 99 ARG A O 1
ATOM 825 N N . SER A 1 100 ? 17.909 -4.907 -3.118 1.00 96.88 100 SER A N 1
ATOM 826 C CA . SER A 1 100 ? 18.280 -3.712 -2.353 1.00 96.88 100 SER A CA 1
ATOM 827 C C . SER A 1 100 ? 17.205 -2.622 -2.420 1.00 96.88 100 SER A C 1
ATOM 829 O O . SER A 1 100 ? 16.930 -1.988 -1.407 1.00 96.88 100 SER A O 1
ATOM 831 N N . ALA A 1 101 ? 16.550 -2.440 -3.573 1.00 97.88 101 ALA A N 1
ATOM 832 C CA . ALA A 1 101 ? 15.436 -1.501 -3.733 1.00 97.88 101 ALA A CA 1
ATOM 833 C C . ALA A 1 101 ? 14.253 -1.846 -2.829 1.00 97.88 101 ALA A C 1
ATOM 835 O O . ALA A 1 101 ? 13.702 -0.961 -2.184 1.00 97.88 101 ALA A O 1
ATOM 836 N N . VAL A 1 102 ? 13.880 -3.126 -2.759 1.00 97.38 102 VAL A N 1
ATOM 837 C CA . VAL A 1 102 ? 12.768 -3.582 -1.917 1.00 97.38 102 VAL A CA 1
ATOM 838 C C . VAL A 1 102 ? 13.124 -3.506 -0.432 1.00 97.38 102 VAL A C 1
ATOM 840 O O . VAL A 1 102 ? 12.270 -3.145 0.371 1.00 97.38 102 VAL A O 1
ATOM 843 N N . ILE A 1 103 ? 14.369 -3.808 -0.053 1.00 97.56 103 ILE A N 1
ATOM 844 C CA . ILE A 1 103 ? 14.841 -3.626 1.329 1.00 97.56 103 ILE A CA 1
ATOM 845 C C . ILE A 1 103 ? 14.698 -2.158 1.734 1.00 97.56 103 ILE A C 1
ATOM 847 O O . ILE A 1 103 ? 14.078 -1.874 2.754 1.00 97.56 103 ILE A O 1
ATOM 851 N N . HIS A 1 104 ? 15.204 -1.238 0.907 1.00 97.81 104 HIS A N 1
ATOM 852 C CA . HIS A 1 104 ? 15.088 0.194 1.167 1.00 97.81 104 HIS A CA 1
ATOM 853 C C . HIS A 1 104 ? 13.627 0.655 1.214 1.00 97.81 104 HIS A C 1
ATOM 855 O O . HIS A 1 104 ? 13.249 1.390 2.121 1.00 97.81 104 HIS A O 1
ATOM 861 N N . TYR A 1 105 ? 12.788 0.162 0.298 1.00 97.75 105 TYR A N 1
ATOM 862 C CA . TYR A 1 105 ? 11.358 0.459 0.279 1.00 97.75 105 TYR A CA 1
ATOM 863 C C . TYR A 1 105 ? 10.706 0.100 1.610 1.00 97.75 105 TYR A C 1
ATOM 865 O O . TYR A 1 105 ? 10.050 0.933 2.220 1.00 97.75 105 TYR A O 1
ATOM 873 N N . LEU A 1 106 ? 10.894 -1.140 2.073 1.00 97.31 106 LEU A N 1
ATOM 874 C CA . LEU A 1 106 ? 10.271 -1.627 3.304 1.00 97.31 106 LEU A CA 1
ATOM 875 C C . LEU A 1 106 ? 10.809 -0.902 4.542 1.00 97.31 106 LEU A C 1
ATOM 877 O O . LEU A 1 106 ? 10.026 -0.594 5.434 1.00 97.31 106 LEU A O 1
ATOM 881 N N . ALA A 1 107 ? 12.113 -0.617 4.570 1.00 97.19 107 ALA A N 1
ATOM 882 C CA . ALA A 1 107 ? 12.771 0.105 5.657 1.00 97.19 107 ALA A CA 1
ATOM 883 C C . ALA A 1 107 ? 12.401 1.599 5.724 1.00 97.19 107 ALA A C 1
ATOM 885 O O . ALA A 1 107 ? 12.570 2.220 6.762 1.00 97.19 107 ALA A O 1
ATOM 886 N N . SER A 1 108 ? 11.903 2.185 4.631 1.00 96.19 108 SER A N 1
ATOM 887 C CA . SER A 1 108 ? 11.489 3.596 4.560 1.00 96.19 108 SER A CA 1
ATOM 888 C C . SER A 1 108 ? 9.970 3.788 4.577 1.00 96.19 108 SER A C 1
ATOM 890 O O . SER A 1 108 ? 9.484 4.911 4.418 1.00 96.19 108 SER A O 1
ATOM 892 N N . MET A 1 109 ? 9.194 2.713 4.758 1.00 94.31 109 MET A N 1
ATOM 893 C CA . MET A 1 109 ? 7.740 2.821 4.843 1.00 94.31 109 MET A CA 1
ATOM 894 C C . MET A 1 109 ? 7.322 3.609 6.084 1.00 94.31 109 MET A C 1
ATOM 896 O O . MET A 1 109 ? 7.742 3.307 7.196 1.00 94.31 109 MET A O 1
ATOM 900 N N . ASP A 1 110 ? 6.384 4.538 5.897 1.00 91.44 110 ASP A N 1
ATOM 901 C CA . ASP A 1 110 ? 5.645 5.141 7.006 1.00 91.44 110 ASP A CA 1
ATOM 902 C C . ASP A 1 110 ? 5.047 4.055 7.916 1.00 91.44 110 ASP A C 1
ATOM 904 O O . ASP A 1 110 ? 4.479 3.065 7.437 1.00 91.44 110 ASP A O 1
ATOM 908 N N . GLU A 1 111 ? 5.134 4.262 9.230 1.00 89.31 111 GLU A N 1
ATOM 909 C CA . GLU A 1 111 ? 4.740 3.273 10.232 1.00 89.31 111 GLU A CA 1
ATOM 910 C C . GLU A 1 111 ? 3.294 2.796 10.026 1.00 89.31 111 GLU A C 1
ATOM 912 O O . GLU A 1 111 ? 3.008 1.594 10.051 1.00 89.31 111 GLU A O 1
ATOM 917 N N . ARG A 1 112 ? 2.358 3.714 9.751 1.00 87.00 112 ARG A N 1
ATOM 918 C CA . ARG A 1 112 ? 0.950 3.360 9.527 1.00 87.00 112 ARG A CA 1
ATOM 919 C C . ARG A 1 112 ? 0.800 2.533 8.252 1.00 87.00 112 ARG A C 1
ATOM 921 O O . ARG A 1 112 ? 0.062 1.543 8.260 1.00 87.00 112 ARG A O 1
ATOM 928 N N . ALA A 1 113 ? 1.477 2.913 7.169 1.00 88.62 113 ALA A N 1
ATOM 929 C CA . ALA A 1 113 ? 1.464 2.159 5.915 1.00 88.62 113 ALA A CA 1
ATOM 930 C C . ALA A 1 113 ? 2.041 0.743 6.090 1.00 88.62 113 ALA A C 1
ATOM 932 O O . ALA A 1 113 ? 1.465 -0.228 5.586 1.00 88.62 113 ALA A O 1
ATOM 933 N N . LEU A 1 114 ? 3.129 0.614 6.850 1.00 93.12 114 LEU A N 1
ATOM 934 C CA . LEU A 1 114 ? 3.770 -0.659 7.160 1.00 93.12 114 LEU A CA 1
ATOM 935 C C . LEU A 1 114 ? 2.852 -1.570 7.980 1.00 93.12 114 LEU A C 1
ATOM 937 O O . LEU A 1 114 ? 2.606 -2.715 7.592 1.00 93.12 114 LEU A O 1
ATOM 941 N N . ARG A 1 115 ? 2.272 -1.058 9.072 1.00 92.12 115 ARG A N 1
ATOM 942 C CA . ARG A 1 115 ? 1.307 -1.802 9.900 1.00 92.12 115 ARG A CA 1
ATOM 943 C C . ARG A 1 115 ? 0.113 -2.274 9.071 1.00 92.12 115 ARG A C 1
ATOM 945 O O . ARG A 1 115 ? -0.336 -3.414 9.208 1.00 92.12 115 ARG A O 1
ATOM 952 N N . TYR A 1 116 ? -0.366 -1.437 8.151 1.00 90.00 116 TYR A N 1
ATOM 953 C CA . TYR A 1 116 ? -1.400 -1.821 7.193 1.00 90.00 116 TYR A CA 1
ATOM 954 C C . TYR A 1 116 ? -0.975 -2.979 6.288 1.00 90.00 116 TYR A C 1
ATOM 956 O O . TYR A 1 116 ? -1.739 -3.934 6.119 1.00 90.00 116 TYR A O 1
ATOM 964 N N . ALA A 1 117 ? 0.227 -2.916 5.713 1.00 91.88 117 ALA A N 1
ATOM 965 C CA . ALA A 1 117 ? 0.769 -3.980 4.874 1.00 91.88 117 ALA A CA 1
ATOM 966 C C . ALA A 1 117 ? 0.918 -5.298 5.655 1.00 91.88 117 ALA A C 1
ATOM 968 O O . ALA A 1 117 ? 0.493 -6.349 5.171 1.00 91.88 117 ALA A O 1
ATOM 969 N N . ILE A 1 118 ? 1.426 -5.241 6.887 1.00 94.06 118 ILE A N 1
ATOM 970 C CA . ILE A 1 118 ? 1.578 -6.401 7.774 1.00 94.06 118 ILE A CA 1
ATOM 971 C C . ILE A 1 118 ? 0.228 -7.060 8.074 1.00 94.06 118 ILE A C 1
ATOM 973 O O . ILE A 1 118 ? 0.110 -8.284 7.991 1.00 94.06 118 ILE A O 1
ATOM 977 N N . LEU A 1 119 ? -0.795 -6.275 8.418 1.00 91.62 119 LEU A N 1
ATOM 978 C CA . LEU A 1 119 ? -2.089 -6.810 8.847 1.00 91.62 119 LEU A CA 1
ATOM 979 C C . LEU A 1 119 ? -2.962 -7.267 7.674 1.00 91.62 119 LEU A C 1
ATOM 981 O O . LEU A 1 119 ? -3.581 -8.325 7.740 1.00 91.62 119 LEU A O 1
ATOM 985 N N . ARG A 1 120 ? -3.016 -6.491 6.585 1.00 88.94 120 ARG A N 1
ATOM 986 C CA . ARG A 1 120 ? -3.923 -6.755 5.451 1.00 88.94 120 ARG A CA 1
ATOM 987 C C . ARG A 1 120 ? -3.290 -7.600 4.354 1.00 88.94 120 ARG A C 1
ATOM 989 O O . ARG A 1 120 ? -4.005 -8.272 3.621 1.00 88.94 120 ARG A O 1
ATOM 996 N N . GLN A 1 121 ? -1.968 -7.551 4.215 1.00 91.00 121 GLN A N 1
ATOM 997 C CA . GLN A 1 121 ? -1.235 -8.164 3.103 1.00 91.00 121 GLN A CA 1
ATOM 998 C C . GLN A 1 121 ? -0.147 -9.131 3.595 1.00 91.00 121 GLN A C 1
ATOM 1000 O O . GLN A 1 121 ? 0.800 -9.433 2.867 1.00 91.00 121 GLN A O 1
ATOM 1005 N N . ALA A 1 122 ? -0.316 -9.680 4.806 1.00 92.19 122 ALA A N 1
ATOM 1006 C CA . ALA A 1 122 ? 0.621 -10.586 5.472 1.00 92.19 122 ALA A CA 1
ATOM 1007 C C . ALA A 1 122 ? 1.159 -11.701 4.567 1.00 92.19 122 ALA A C 1
ATOM 1009 O O . ALA A 1 122 ? 2.360 -11.958 4.530 1.00 92.19 122 ALA A O 1
ATOM 1010 N N . ARG A 1 123 ? 0.270 -12.375 3.825 1.00 92.56 123 ARG A N 1
ATOM 1011 C CA . ARG A 1 123 ? 0.642 -13.499 2.952 1.00 92.56 123 ARG A CA 1
ATOM 1012 C C . ARG A 1 123 ? 1.572 -13.053 1.826 1.00 92.56 123 ARG A C 1
ATOM 1014 O O . ARG A 1 123 ? 2.539 -13.752 1.522 1.00 92.56 123 ARG A O 1
ATOM 1021 N N . LEU A 1 124 ? 1.281 -11.903 1.223 1.00 91.81 124 LEU A N 1
ATOM 1022 C CA . LEU A 1 124 ? 2.077 -11.349 0.134 1.00 91.81 124 LEU A CA 1
ATOM 1023 C C . LEU A 1 124 ? 3.424 -10.841 0.653 1.00 91.81 124 LEU A C 1
ATOM 1025 O O . LEU A 1 124 ? 4.456 -11.186 0.084 1.00 91.81 124 LEU A O 1
ATOM 1029 N N . LEU A 1 125 ? 3.432 -10.132 1.786 1.00 95.12 125 LEU A N 1
ATOM 1030 C CA . LEU A 1 125 ? 4.660 -9.661 2.429 1.00 95.12 125 LEU A CA 1
ATOM 1031 C C . LEU A 1 125 ? 5.561 -10.829 2.860 1.00 95.12 125 LEU A C 1
ATOM 1033 O O . LEU A 1 125 ? 6.755 -10.825 2.581 1.00 95.12 125 LEU A O 1
ATOM 1037 N N . LYS A 1 126 ? 4.989 -11.893 3.437 1.00 95.25 126 LYS A N 1
ATOM 1038 C CA . LYS A 1 126 ? 5.728 -13.113 3.799 1.00 95.25 126 LYS A CA 1
ATOM 1039 C C . LYS A 1 126 ? 6.358 -13.780 2.578 1.00 95.25 126 LYS A C 1
ATOM 1041 O O . LYS A 1 126 ? 7.506 -14.214 2.640 1.00 95.25 126 LYS A O 1
ATOM 1046 N N . ARG A 1 127 ? 5.624 -13.861 1.462 1.00 93.44 127 ARG A N 1
ATOM 1047 C CA . ARG A 1 127 ? 6.146 -14.393 0.194 1.00 93.44 127 ARG A CA 1
ATOM 1048 C C . ARG A 1 127 ? 7.275 -13.518 -0.350 1.00 93.44 127 ARG A C 1
ATOM 1050 O O . ARG A 1 127 ? 8.285 -14.059 -0.781 1.00 93.44 127 ARG A O 1
ATOM 1057 N N . LEU A 1 128 ? 7.109 -12.197 -0.311 1.00 95.12 128 LEU A N 1
ATOM 1058 C CA . LEU A 1 128 ? 8.104 -11.219 -0.747 1.00 95.12 128 LEU A CA 1
ATOM 1059 C C . LEU A 1 128 ? 9.416 -11.368 0.033 1.00 95.12 128 LEU A C 1
ATOM 1061 O O . LEU A 1 128 ? 10.463 -11.570 -0.578 1.00 95.12 128 LEU A O 1
ATOM 1065 N N . VAL A 1 129 ? 9.336 -11.341 1.367 1.00 95.56 129 VAL A N 1
ATOM 1066 C CA . VAL A 1 129 ? 10.489 -11.484 2.268 1.00 95.56 129 VAL A CA 1
ATOM 1067 C C . VAL A 1 129 ? 11.224 -12.793 2.010 1.00 95.56 129 VAL A C 1
ATOM 1069 O O . VAL A 1 129 ? 12.439 -12.781 1.838 1.00 95.56 129 VAL A O 1
ATOM 1072 N N . LYS A 1 130 ? 10.492 -13.912 1.907 1.00 94.25 130 LYS A N 1
ATOM 1073 C CA . LYS A 1 130 ? 11.090 -15.220 1.607 1.00 94.25 130 LYS A CA 1
ATOM 1074 C C . LYS A 1 130 ? 11.756 -15.249 0.232 1.00 94.25 130 LYS A C 1
ATOM 1076 O O . LYS A 1 130 ? 12.896 -15.680 0.131 1.00 94.25 130 LYS A O 1
ATOM 1081 N N . ARG A 1 131 ? 11.068 -14.775 -0.813 1.00 93.56 131 ARG A N 1
ATOM 1082 C CA . ARG A 1 131 ? 11.559 -14.818 -2.201 1.00 93.56 131 ARG A CA 1
ATOM 1083 C C . ARG A 1 131 ? 12.827 -13.993 -2.400 1.00 93.56 131 ARG A C 1
ATOM 1085 O O . ARG A 1 131 ? 13.710 -14.404 -3.139 1.00 93.56 131 ARG A O 1
ATOM 1092 N N . LEU A 1 132 ? 12.906 -12.828 -1.766 1.00 94.75 132 LEU A N 1
ATOM 1093 C CA . LEU A 1 132 ? 14.068 -11.946 -1.868 1.00 94.75 132 LEU A CA 1
ATOM 1094 C C . LEU A 1 132 ? 15.096 -12.180 -0.754 1.00 94.75 132 LEU A C 1
ATOM 1096 O O . LEU A 1 132 ? 16.114 -11.492 -0.726 1.00 94.75 132 LEU A O 1
ATOM 1100 N N . HIS A 1 133 ? 14.845 -13.146 0.136 1.00 93.88 133 HIS A N 1
ATOM 1101 C CA . HIS A 1 133 ? 15.631 -13.437 1.337 1.00 93.88 133 HIS A CA 1
ATOM 1102 C C . HIS A 1 133 ? 15.953 -12.176 2.155 1.00 93.88 133 HIS A C 1
ATOM 1104 O O . HIS A 1 133 ? 17.094 -11.969 2.565 1.00 93.88 133 HIS A O 1
ATOM 1110 N N . ILE A 1 134 ? 14.963 -11.302 2.343 1.00 95.69 134 ILE A N 1
ATOM 1111 C CA . ILE A 1 134 ? 15.129 -10.027 3.051 1.00 95.69 134 ILE A CA 1
ATOM 1112 C C . ILE A 1 134 ? 15.473 -10.311 4.521 1.00 95.69 134 ILE A C 1
ATOM 1114 O O . ILE A 1 134 ? 14.739 -11.066 5.164 1.00 95.69 134 ILE A O 1
ATOM 1118 N N . PRO A 1 135 ? 16.561 -9.733 5.066 1.00 95.12 135 PRO A N 1
ATOM 1119 C CA . PRO A 1 135 ? 16.880 -9.882 6.477 1.00 95.12 135 PRO A CA 1
ATOM 1120 C C . PRO A 1 135 ? 15.862 -9.093 7.301 1.00 95.12 135 PRO A C 1
ATOM 1122 O O . PRO A 1 135 ? 15.752 -7.880 7.152 1.00 95.12 135 PRO A O 1
ATOM 1125 N N . THR A 1 136 ? 15.103 -9.784 8.146 1.00 95.12 136 THR A N 1
ATOM 1126 C CA . THR A 1 136 ? 14.116 -9.147 9.029 1.00 95.12 136 THR A CA 1
ATOM 1127 C C . THR A 1 136 ? 14.552 -9.187 10.487 1.00 95.12 136 THR A C 1
ATOM 1129 O O . THR A 1 136 ? 14.547 -8.161 11.143 1.00 95.12 136 THR A O 1
ATOM 1132 N N . THR A 1 137 ? 14.989 -10.341 11.000 1.00 88.44 137 THR A N 1
ATOM 1133 C CA . THR A 1 137 ? 15.311 -10.498 12.432 1.00 88.44 137 THR A CA 1
ATOM 1134 C C . THR A 1 137 ? 16.604 -9.792 12.838 1.00 88.44 137 THR A C 1
ATOM 1136 O O . THR A 1 137 ? 16.628 -9.103 13.847 1.00 88.44 137 THR A O 1
ATOM 1139 N N . ASN A 1 138 ? 17.660 -9.928 12.032 1.00 88.81 138 ASN A N 1
ATOM 1140 C CA . ASN A 1 138 ? 18.987 -9.365 12.319 1.00 88.81 138 ASN A CA 1
ATOM 1141 C C . ASN A 1 138 ? 19.227 -8.062 11.538 1.00 88.81 138 ASN A C 1
ATOM 1143 O O . ASN A 1 138 ? 20.345 -7.796 11.108 1.00 88.81 138 ASN A O 1
ATOM 1147 N N . SER A 1 139 ? 18.163 -7.322 11.226 1.00 93.12 139 SER A N 1
ATOM 1148 C CA . SER A 1 139 ? 18.274 -6.046 10.520 1.00 93.12 139 SER A CA 1
ATOM 1149 C C . SER A 1 139 ? 18.443 -4.907 11.514 1.00 93.12 139 SER A C 1
ATOM 1151 O O . SER A 1 139 ? 17.821 -4.944 12.568 1.00 93.12 139 SER A O 1
ATOM 1153 N N . ASP A 1 140 ? 19.192 -3.870 11.149 1.00 93.19 140 ASP A N 1
ATOM 1154 C CA . ASP A 1 140 ? 19.269 -2.626 11.926 1.00 93.19 140 ASP A CA 1
ATOM 1155 C C . ASP A 1 140 ? 18.039 -1.715 11.722 1.00 93.19 140 ASP A C 1
ATOM 1157 O O . ASP A 1 140 ? 17.861 -0.738 12.443 1.00 93.19 140 ASP A O 1
ATOM 1161 N N . SER A 1 141 ? 17.169 -2.021 10.748 1.00 96.44 141 SER A N 1
ATOM 1162 C CA . SER A 1 141 ? 15.913 -1.289 10.526 1.00 96.44 141 SER A CA 1
ATOM 1163 C C . SER A 1 141 ? 14.808 -1.825 11.433 1.00 96.44 141 SER A C 1
ATOM 1165 O O . SER A 1 141 ? 14.442 -3.004 11.363 1.00 96.44 141 SER A O 1
ATOM 1167 N N . ALA A 1 142 ? 14.224 -0.932 12.233 1.00 95.81 142 ALA A N 1
ATOM 1168 C CA . ALA A 1 142 ? 13.094 -1.236 13.107 1.00 95.81 142 ALA A CA 1
ATOM 1169 C C . ALA A 1 142 ? 11.870 -1.735 12.315 1.00 95.81 142 ALA A C 1
ATOM 1171 O O . ALA A 1 142 ? 11.152 -2.631 12.756 1.00 95.81 142 ALA A O 1
ATOM 1172 N N . GLU A 1 143 ? 11.657 -1.212 11.109 1.00 96.75 143 GLU A N 1
ATOM 1173 C CA . GLU A 1 143 ? 10.589 -1.607 10.191 1.00 96.75 143 GLU A CA 1
ATOM 1174 C C . GLU A 1 143 ? 10.750 -3.066 9.750 1.00 96.75 143 GLU A C 1
ATOM 1176 O O . GLU A 1 143 ? 9.798 -3.852 9.781 1.00 96.75 143 GLU A O 1
ATOM 1181 N N . LEU A 1 144 ? 11.968 -3.455 9.362 1.00 97.50 144 LEU A N 1
ATOM 1182 C CA . LEU A 1 144 ? 12.275 -4.826 8.959 1.00 97.50 144 LEU A CA 1
ATOM 1183 C C . LEU A 1 144 ? 12.210 -5.793 10.148 1.00 97.50 144 LEU A C 1
ATOM 1185 O O . LEU A 1 144 ? 11.675 -6.897 9.994 1.00 97.50 144 LEU A O 1
ATOM 1189 N N . GLN A 1 145 ? 12.665 -5.368 11.330 1.00 96.25 145 GLN A N 1
ATOM 1190 C CA . GLN A 1 145 ? 12.497 -6.120 12.578 1.00 96.25 145 GLN A CA 1
ATOM 1191 C C . GLN A 1 145 ? 11.020 -6.355 12.899 1.00 96.25 145 GLN A C 1
ATOM 1193 O O . GLN A 1 145 ? 10.626 -7.492 13.168 1.00 96.25 145 GLN A O 1
ATOM 1198 N N . LEU A 1 146 ? 10.182 -5.323 12.776 1.00 95.12 146 LEU A N 1
ATOM 1199 C CA . LEU A 1 146 ? 8.739 -5.421 12.988 1.00 95.12 146 LEU A CA 1
ATOM 1200 C C . LEU A 1 146 ? 8.089 -6.406 12.007 1.00 95.12 146 LEU A C 1
ATOM 1202 O O . LEU A 1 146 ? 7.282 -7.242 12.413 1.00 95.12 146 LEU A O 1
ATOM 1206 N N . ILE A 1 147 ? 8.471 -6.383 10.724 1.00 96.25 147 ILE A N 1
ATOM 1207 C CA . ILE A 1 147 ? 8.016 -7.387 9.745 1.00 96.25 147 ILE A CA 1
ATOM 1208 C C . ILE A 1 147 ? 8.410 -8.801 10.196 1.00 96.25 147 ILE A C 1
ATOM 1210 O O . ILE A 1 147 ? 7.601 -9.731 10.108 1.00 96.25 147 ILE A O 1
ATOM 1214 N N . GLY A 1 148 ? 9.644 -8.966 10.678 1.00 95.62 148 GLY A N 1
ATOM 1215 C CA . GLY A 1 148 ? 10.163 -10.218 11.224 1.00 95.62 148 GLY A CA 1
ATOM 1216 C C . GLY A 1 148 ? 9.304 -10.748 12.369 1.00 95.62 148 GLY A C 1
ATOM 1217 O O . GLY A 1 148 ? 8.790 -11.871 12.314 1.00 95.62 148 GLY A O 1
ATOM 1218 N N . GLN A 1 149 ? 9.109 -9.895 13.370 1.00 94.62 149 GLN A N 1
ATOM 1219 C CA . GLN A 1 149 ? 8.339 -10.177 14.572 1.00 94.62 149 GLN A CA 1
ATOM 1220 C C . GLN A 1 149 ? 6.888 -10.552 14.249 1.00 94.62 149 GLN A C 1
ATOM 1222 O O . GLN A 1 149 ? 6.362 -11.524 14.784 1.00 94.62 149 GLN A O 1
ATOM 1227 N N . GLU A 1 150 ? 6.249 -9.848 13.316 1.00 94.44 150 GLU A N 1
ATOM 1228 C CA . GLU A 1 150 ? 4.834 -10.061 12.998 1.00 94.44 150 GLU A CA 1
ATOM 1229 C C . GLU A 1 150 ? 4.553 -11.279 12.108 1.00 94.44 150 GLU A C 1
ATOM 1231 O O . GLU A 1 150 ? 3.467 -11.867 12.171 1.00 94.44 150 GLU A O 1
ATOM 1236 N N . LEU A 1 151 ? 5.484 -11.650 11.225 1.00 94.06 151 LEU A N 1
ATOM 1237 C CA . LEU A 1 151 ? 5.238 -12.681 10.206 1.00 94.06 151 LEU A CA 1
ATOM 1238 C C . LEU A 1 151 ? 5.878 -14.039 10.505 1.00 94.06 151 LEU A C 1
ATOM 1240 O O . LEU A 1 151 ? 5.454 -15.052 9.914 1.00 94.06 151 LEU A O 1
ATOM 1244 N N . PHE A 1 152 ? 6.898 -14.058 11.363 1.00 93.25 152 PHE A N 1
ATOM 1245 C CA . PHE A 1 152 ? 7.731 -15.235 11.597 1.00 93.25 152 PHE A CA 1
ATOM 1246 C C . PHE A 1 152 ? 7.908 -15.595 13.075 1.00 93.25 152 PHE A C 1
ATOM 1248 O O . PHE A 1 152 ? 8.245 -16.745 13.346 1.00 93.25 152 PHE A O 1
ATOM 1255 N N . HIS A 1 153 ? 7.648 -14.684 14.017 1.00 91.69 153 HIS A N 1
ATOM 1256 C CA . HIS A 1 153 ? 7.743 -14.982 15.447 1.00 91.69 153 HIS A CA 1
ATOM 1257 C C . HIS A 1 153 ? 6.419 -15.562 15.993 1.00 91.69 153 HIS A C 1
ATOM 1259 O O . HIS A 1 153 ? 5.347 -15.153 15.538 1.00 91.69 153 HIS A O 1
ATOM 1265 N N . PRO A 1 154 ? 6.448 -16.493 16.972 1.00 88.44 154 PRO A N 1
ATOM 1266 C CA . PRO A 1 154 ? 5.233 -17.058 17.576 1.00 88.44 154 PRO A CA 1
ATOM 1267 C C . PRO A 1 154 ? 4.384 -16.027 18.329 1.00 88.44 154 PRO A C 1
ATOM 1269 O O . PRO A 1 154 ? 3.166 -16.167 18.390 1.00 88.44 154 PRO A O 1
ATOM 1272 N N . ASN A 1 155 ? 5.022 -14.981 18.860 1.00 87.94 155 ASN A N 1
ATOM 1273 C CA . ASN A 1 155 ? 4.378 -13.923 19.640 1.00 87.94 155 ASN A CA 1
ATOM 1274 C C . ASN A 1 155 ? 4.429 -12.584 18.880 1.00 87.94 155 ASN A C 1
ATOM 1276 O O . ASN A 1 155 ? 5.338 -11.788 19.126 1.00 87.94 155 ASN A O 1
ATOM 1280 N N . PRO A 1 156 ? 3.504 -12.343 17.934 1.00 91.31 156 PRO A N 1
ATOM 1281 C CA . PRO A 1 156 ? 3.414 -11.080 17.205 1.00 91.31 156 PRO A CA 1
ATOM 1282 C C . PRO A 1 156 ? 2.869 -9.958 18.103 1.00 91.31 156 PRO A C 1
ATOM 1284 O O . PRO A 1 156 ? 1.856 -10.125 18.784 1.00 91.31 156 PRO A O 1
ATOM 1287 N N . VAL A 1 157 ? 3.505 -8.790 18.074 1.00 87.75 157 VAL A N 1
ATOM 1288 C CA . VAL A 1 157 ? 3.182 -7.622 18.906 1.00 87.75 157 VAL A CA 1
ATOM 1289 C C . VAL A 1 157 ? 1.864 -6.985 18.483 1.00 87.75 157 VAL A C 1
ATOM 1291 O O . VAL A 1 157 ? 0.941 -6.879 19.287 1.00 87.75 157 VAL A O 1
ATOM 1294 N N . ILE A 1 158 ? 1.727 -6.603 17.217 1.00 90.12 158 ILE A N 1
ATOM 1295 C CA . ILE A 1 158 ? 0.536 -5.939 16.684 1.00 90.12 158 ILE A CA 1
ATOM 1296 C C . ILE A 1 158 ? -0.646 -6.897 16.724 1.00 90.12 158 ILE A C 1
ATOM 1298 O O . ILE A 1 158 ? -1.733 -6.526 17.159 1.00 90.12 158 ILE A O 1
ATOM 1302 N N . ARG A 1 159 ? -0.457 -8.151 16.304 1.00 89.38 159 ARG A N 1
ATOM 1303 C CA . ARG A 1 159 ? -1.556 -9.126 16.330 1.00 89.38 159 ARG A CA 1
ATOM 1304 C C . ARG A 1 159 ? -2.015 -9.480 17.746 1.00 89.38 159 ARG A C 1
ATOM 1306 O O . ARG A 1 159 ? -3.201 -9.746 17.921 1.00 89.38 159 ARG A O 1
ATOM 1313 N N . SER A 1 160 ? -1.141 -9.416 18.756 1.00 90.50 160 SER A N 1
ATOM 1314 C CA . SER A 1 160 ? -1.552 -9.616 20.156 1.00 90.50 160 SER A CA 1
ATOM 1315 C C . SER A 1 160 ? -2.565 -8.570 20.640 1.00 90.50 160 SER A C 1
ATOM 1317 O O . SER A 1 160 ? -3.402 -8.874 21.491 1.00 90.50 160 SER A O 1
ATOM 1319 N N . VAL A 1 161 ? -2.568 -7.366 20.048 1.00 92.44 161 VAL A N 1
ATOM 1320 C CA . VAL A 1 161 ? -3.560 -6.320 20.345 1.00 92.44 161 VAL A CA 1
ATOM 1321 C C . VAL A 1 161 ? -4.976 -6.811 20.059 1.00 92.44 161 VAL A C 1
ATOM 1323 O O . VAL A 1 161 ? -5.882 -6.520 20.828 1.00 92.44 161 VAL A O 1
ATOM 1326 N N . PHE A 1 162 ? -5.183 -7.588 18.995 1.00 91.81 162 PHE A N 1
ATOM 1327 C CA . PHE A 1 162 ? -6.517 -8.073 18.630 1.00 91.81 162 PHE A CA 1
ATOM 1328 C C . PHE A 1 162 ? -7.076 -9.044 19.665 1.00 91.81 162 PHE A C 1
ATOM 1330 O O . PHE A 1 162 ? -8.267 -8.996 19.952 1.00 91.81 162 PHE A O 1
ATOM 1337 N N . LYS A 1 163 ? -6.215 -9.871 20.269 1.00 91.44 163 LYS A N 1
ATOM 1338 C CA . LYS A 1 163 ? -6.604 -10.731 21.390 1.00 91.44 163 LYS A CA 1
ATOM 1339 C C . LYS A 1 163 ? -7.056 -9.884 22.583 1.00 91.44 163 LYS A C 1
ATOM 1341 O O . LYS A 1 163 ? -8.150 -10.089 23.089 1.00 91.44 163 LYS A O 1
ATOM 1346 N N . ARG A 1 164 ? -6.269 -8.866 22.947 1.00 93.19 164 ARG A N 1
ATOM 1347 C CA . ARG A 1 164 ? -6.614 -7.930 24.030 1.00 93.19 164 ARG A CA 1
ATOM 1348 C C . ARG A 1 164 ? -7.919 -7.176 23.760 1.00 93.19 164 ARG A C 1
ATOM 1350 O O . ARG A 1 164 ? -8.712 -7.010 24.673 1.00 93.19 164 ARG A O 1
ATOM 1357 N N . LEU A 1 165 ? -8.148 -6.730 22.521 1.00 93.88 165 LEU A N 1
ATOM 1358 C CA . LEU A 1 165 ? -9.391 -6.057 22.123 1.00 93.88 165 LEU A CA 1
ATOM 1359 C C . LEU A 1 165 ? -10.607 -6.984 22.228 1.00 93.88 165 LEU A C 1
ATOM 1361 O O . LEU A 1 165 ? -11.666 -6.529 22.643 1.00 93.88 165 LEU A O 1
ATOM 1365 N N . ALA A 1 166 ? -10.451 -8.259 21.867 1.00 92.50 166 ALA A N 1
ATOM 1366 C CA . ALA A 1 166 ? -11.524 -9.245 21.946 1.00 92.50 166 ALA A CA 1
ATOM 1367 C C . ALA A 1 166 ? -11.850 -9.657 23.392 1.00 92.50 166 ALA A C 1
ATOM 1369 O O . ALA A 1 166 ? -12.995 -9.984 23.689 1.00 92.50 166 ALA A O 1
ATOM 1370 N N . GLU A 1 167 ? -10.852 -9.648 24.279 1.00 94.12 167 GLU A N 1
ATOM 1371 C CA . GLU A 1 167 ? -10.989 -9.992 25.702 1.00 94.12 167 GLU A CA 1
ATOM 1372 C C . GLU A 1 167 ? -11.446 -8.810 26.576 1.00 94.12 167 GLU A C 1
ATOM 1374 O O . GLU A 1 167 ? -11.877 -9.025 27.710 1.00 94.12 167 GLU A O 1
ATOM 1379 N N . ALA A 1 168 ? -11.360 -7.578 26.062 1.00 93.81 168 ALA A N 1
ATOM 1380 C CA . ALA A 1 168 ? -11.779 -6.372 26.768 1.00 93.81 168 ALA A CA 1
ATOM 1381 C C . ALA A 1 168 ? -13.285 -6.395 27.061 1.00 93.81 168 ALA A C 1
ATOM 1383 O O . ALA A 1 168 ? -14.107 -6.675 26.184 1.00 93.81 168 ALA A O 1
ATOM 1384 N N . LYS A 1 169 ? -13.647 -6.073 28.304 1.00 91.00 169 LYS A N 1
ATOM 1385 C CA . LYS A 1 169 ? -15.030 -6.139 28.795 1.00 91.00 169 LYS A CA 1
ATOM 1386 C C . LYS A 1 169 ? -15.710 -4.778 28.818 1.00 91.00 169 LYS A C 1
ATOM 1388 O O . LYS A 1 169 ? -16.935 -4.718 28.744 1.00 91.00 169 LYS A O 1
ATOM 1393 N N . THR A 1 170 ? -14.935 -3.700 28.924 1.00 93.12 170 THR A N 1
ATOM 1394 C CA . THR A 1 170 ? -15.458 -2.334 29.050 1.00 93.12 170 THR A CA 1
ATOM 1395 C C . THR A 1 170 ? -15.048 -1.452 27.872 1.00 93.12 170 THR A C 1
ATOM 1397 O O . THR A 1 170 ? -14.063 -1.714 27.174 1.00 93.12 170 THR A O 1
ATOM 1400 N N . ALA A 1 171 ? -15.812 -0.384 27.632 1.00 92.69 171 ALA A N 1
ATOM 1401 C CA . ALA A 1 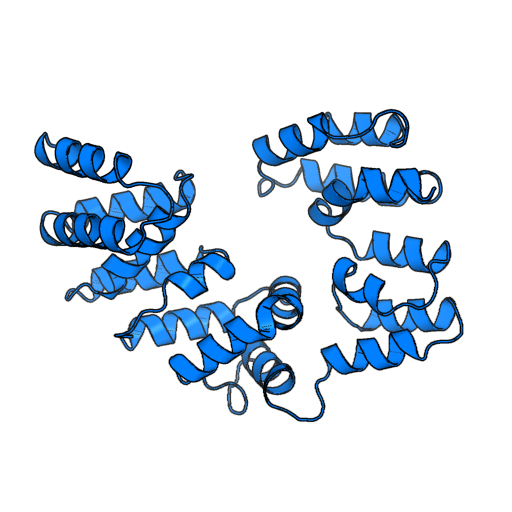171 ? -15.487 0.584 26.587 1.00 92.69 171 ALA A CA 1
ATOM 1402 C C . ALA A 1 171 ? -14.175 1.322 26.899 1.00 92.69 171 ALA A C 1
ATOM 1404 O O . ALA A 1 171 ? -13.381 1.591 25.995 1.00 92.69 171 ALA A O 1
ATOM 1405 N N . GLU A 1 172 ? -13.911 1.587 28.178 1.00 93.19 172 GLU A N 1
ATOM 1406 C CA . GLU A 1 172 ? -12.696 2.224 28.676 1.00 93.19 172 GLU A CA 1
ATOM 1407 C C . GLU A 1 172 ? -11.454 1.377 28.377 1.00 93.19 172 GLU A C 1
ATOM 1409 O O . GLU A 1 172 ? -10.450 1.908 27.896 1.00 93.19 172 GLU A O 1
ATOM 1414 N N . GLU A 1 173 ? -11.529 0.058 28.594 1.00 93.69 173 GLU A N 1
ATOM 1415 C CA . GLU A 1 173 ? -10.448 -0.879 28.270 1.00 93.69 173 GLU A CA 1
ATOM 1416 C C . GLU A 1 173 ? -10.149 -0.885 26.769 1.00 93.69 173 GLU A C 1
ATOM 1418 O O . GLU A 1 173 ? -8.989 -0.765 26.363 1.00 93.69 173 GLU A O 1
ATOM 1423 N N . VAL A 1 174 ? -11.188 -0.960 25.928 1.00 94.12 174 VAL A N 1
ATOM 1424 C CA . VAL A 1 174 ? -11.029 -0.913 24.467 1.00 94.12 174 VAL A CA 1
ATOM 1425 C C . VAL A 1 174 ? -10.361 0.394 24.037 1.00 94.12 174 VAL A C 1
ATOM 1427 O O . VAL A 1 174 ? -9.398 0.368 23.269 1.00 94.12 174 VAL A O 1
ATOM 1430 N N . VAL A 1 175 ? -10.822 1.538 24.550 1.00 93.38 175 VAL A N 1
ATOM 1431 C CA . VAL A 1 175 ? -10.251 2.857 24.234 1.00 93.38 175 VAL A CA 1
ATOM 1432 C C . VAL A 1 175 ? -8.788 2.954 24.678 1.00 93.38 175 VAL A C 1
ATOM 1434 O O . VAL A 1 175 ? -7.953 3.460 23.923 1.00 93.38 175 VAL A O 1
ATOM 1437 N N . ALA A 1 176 ? -8.447 2.442 25.864 1.00 93.25 176 ALA A N 1
ATOM 1438 C CA . ALA A 1 176 ? -7.072 2.422 26.358 1.00 93.25 176 ALA A CA 1
ATOM 1439 C C . ALA A 1 176 ? -6.152 1.575 25.463 1.00 93.25 176 ALA A C 1
ATOM 1441 O O . ALA A 1 176 ? -5.046 2.004 25.124 1.00 93.25 176 ALA A O 1
ATOM 1442 N N . ILE A 1 177 ? -6.623 0.404 25.019 1.00 93.81 177 ILE A N 1
ATOM 1443 C CA . ILE A 1 177 ? -5.881 -0.453 24.088 1.00 93.81 177 ILE A CA 1
ATOM 1444 C C . ILE A 1 177 ? -5.683 0.261 22.744 1.00 93.81 177 ILE A C 1
ATOM 1446 O O . ILE A 1 177 ? -4.569 0.275 22.217 1.00 93.81 177 ILE A O 1
ATOM 1450 N N . LEU A 1 178 ? -6.732 0.882 22.198 1.00 92.19 178 LEU A N 1
ATOM 1451 C CA . LEU A 1 178 ? -6.685 1.563 20.903 1.00 92.19 178 LEU A CA 1
ATOM 1452 C C . LEU A 1 178 ? -5.631 2.678 20.867 1.00 92.19 178 LEU A C 1
ATOM 1454 O O . LEU A 1 178 ? -4.790 2.669 19.962 1.00 92.19 178 LEU A O 1
ATOM 1458 N N . LYS A 1 179 ? -5.615 3.562 21.874 1.00 89.50 179 LYS A N 1
ATOM 1459 C CA . LYS A 1 179 ? -4.705 4.721 21.956 1.00 89.50 179 LYS A CA 1
ATOM 1460 C C . LYS A 1 179 ? -3.221 4.351 21.882 1.00 89.50 179 LYS A C 1
ATOM 1462 O O . LYS A 1 179 ? -2.447 5.092 21.286 1.00 89.50 179 LYS A O 1
ATOM 1467 N N . GLY A 1 180 ? -2.829 3.212 22.454 1.00 83.06 180 GLY A N 1
ATOM 1468 C CA . GLY A 1 180 ? -1.432 2.758 22.487 1.00 83.06 180 GLY A CA 1
ATOM 1469 C C . GLY A 1 180 ? -1.052 1.740 21.408 1.00 83.06 180 GLY A C 1
ATOM 1470 O O . GLY A 1 180 ? 0.104 1.337 21.327 1.00 83.06 180 GLY A O 1
ATOM 1471 N N . SER A 1 181 ? -2.006 1.270 20.601 1.00 85.56 181 SER A N 1
ATOM 1472 C CA . SER A 1 181 ? -1.779 0.102 19.738 1.00 85.56 181 SER A CA 1
ATOM 1473 C C . SER A 1 181 ? -1.117 0.402 18.391 1.00 85.56 181 SER A C 1
ATOM 1475 O O . SER A 1 181 ? -0.515 -0.488 17.785 1.00 85.56 181 SER A O 1
ATOM 1477 N N . GLY A 1 182 ? -1.310 1.615 17.862 1.00 82.31 182 GLY A N 1
ATOM 1478 C CA . GLY A 1 182 ? -0.981 1.947 16.471 1.00 82.31 182 GLY A CA 1
ATOM 1479 C C . GLY A 1 182 ? -1.742 1.105 15.432 1.00 82.31 182 GLY A C 1
ATOM 1480 O O . GLY A 1 182 ? -1.405 1.137 14.248 1.00 82.31 182 GLY A O 1
ATOM 1481 N N . VAL A 1 183 ? -2.750 0.321 15.839 1.00 87.62 183 VAL A N 1
ATOM 1482 C CA . VAL A 1 183 ? -3.512 -0.540 14.929 1.00 87.62 183 VAL A CA 1
ATOM 1483 C C . VAL A 1 183 ? -4.440 0.325 14.082 1.00 87.62 183 VAL A C 1
ATOM 1485 O O . VAL A 1 183 ? -5.132 1.196 14.615 1.00 87.62 183 VAL A O 1
ATOM 1488 N N . PRO A 1 184 ? -4.518 0.086 12.763 1.00 87.62 184 PRO A N 1
ATOM 1489 C CA . PRO A 1 184 ? -5.413 0.872 11.948 1.00 87.62 184 PRO A CA 1
ATOM 1490 C C . PRO A 1 184 ? -6.893 0.639 12.292 1.00 87.62 184 PRO A C 1
ATOM 1492 O O . PRO A 1 184 ? -7.320 -0.514 12.423 1.00 87.62 184 PRO A O 1
ATOM 1495 N N . PRO A 1 185 ? -7.713 1.702 12.372 1.00 88.00 185 PRO A N 1
ATOM 1496 C CA . PRO A 1 185 ? -9.060 1.635 12.945 1.00 88.00 185 PRO A CA 1
ATOM 1497 C C . PRO A 1 185 ? -10.005 0.705 12.174 1.00 88.00 185 PRO A C 1
ATOM 1499 O O . PRO A 1 185 ? -10.796 -0.017 12.778 1.00 88.00 185 PRO A O 1
ATOM 1502 N N . ARG A 1 186 ? -9.883 0.646 10.839 1.00 85.00 186 ARG A N 1
ATOM 1503 C CA . ARG A 1 186 ? -10.670 -0.273 9.994 1.00 85.00 186 ARG A CA 1
ATOM 1504 C C . ARG A 1 186 ? -10.367 -1.745 10.253 1.00 85.00 186 ARG A C 1
ATOM 1506 O O . ARG A 1 186 ? -11.204 -2.591 9.959 1.00 85.00 186 ARG A O 1
ATOM 1513 N N . VAL A 1 187 ? -9.165 -2.053 10.734 1.00 86.94 187 VAL A N 1
ATOM 1514 C CA . VAL A 1 187 ? -8.783 -3.420 11.099 1.00 86.94 187 VAL A CA 1
ATOM 1515 C C . VAL A 1 187 ? -9.186 -3.680 12.546 1.00 86.94 187 VAL A C 1
ATOM 1517 O O . VAL A 1 187 ? -9.767 -4.718 12.828 1.00 86.94 187 VAL A O 1
ATOM 1520 N N . ALA A 1 188 ? -8.961 -2.720 13.449 1.00 89.75 188 ALA A N 1
ATOM 1521 C CA . ALA A 1 188 ? -9.320 -2.851 14.859 1.00 89.75 188 ALA A CA 1
ATOM 1522 C C . ALA A 1 188 ? -10.813 -3.158 15.067 1.00 89.75 188 ALA A C 1
ATOM 1524 O O . ALA A 1 188 ? -11.147 -4.029 15.865 1.00 89.75 188 ALA A O 1
ATOM 1525 N N . ILE A 1 189 ? -11.706 -2.512 14.305 1.00 88.81 189 ILE A N 1
ATOM 1526 C CA . ILE A 1 189 ? -13.166 -2.645 14.464 1.00 88.81 189 ILE A CA 1
ATOM 1527 C C . ILE A 1 189 ? -13.692 -4.085 14.340 1.00 88.81 189 ILE A C 1
ATOM 1529 O O . ILE A 1 189 ? -14.797 -4.359 14.803 1.00 88.81 189 ILE A O 1
ATOM 1533 N N . SER A 1 190 ? -12.953 -5.002 13.704 1.00 87.19 190 SER A N 1
ATOM 153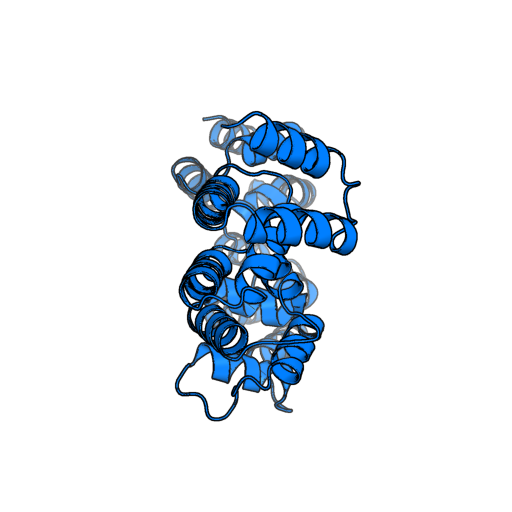4 C CA . SER A 1 190 ? -13.379 -6.400 13.567 1.00 87.19 190 SER A CA 1
ATOM 1535 C C . SER A 1 190 ? -13.122 -7.249 14.810 1.00 87.19 190 SER A C 1
ATOM 1537 O O . SER A 1 190 ? -13.694 -8.326 14.910 1.00 87.19 190 SER A O 1
ATOM 1539 N N . ALA A 1 191 ? -12.253 -6.805 15.722 1.00 89.81 191 ALA A N 1
ATOM 1540 C CA . ALA A 1 191 ? -11.931 -7.530 16.954 1.00 89.81 191 ALA A CA 1
ATOM 1541 C C . ALA A 1 191 ? -12.578 -6.927 18.202 1.00 89.81 191 ALA A C 1
ATOM 1543 O O . ALA A 1 191 ? -12.382 -7.447 19.293 1.00 89.81 191 ALA A O 1
ATOM 1544 N N . ILE A 1 192 ? -13.334 -5.840 18.052 1.00 91.25 192 ILE A N 1
ATOM 1545 C CA . ILE A 1 192 ? -14.033 -5.211 19.167 1.00 91.25 192 ILE A CA 1
ATOM 1546 C C . ILE A 1 192 ? -15.427 -5.856 19.292 1.00 91.25 192 ILE A C 1
ATOM 1548 O O . ILE A 1 192 ? -16.183 -5.804 18.316 1.00 91.25 192 ILE A O 1
ATOM 1552 N N . PRO A 1 193 ? -15.801 -6.422 20.460 1.00 81.25 193 PRO A N 1
ATOM 1553 C CA . PRO A 1 193 ? -17.075 -7.127 20.645 1.00 81.25 193 PRO A CA 1
ATOM 1554 C C . PRO A 1 193 ? -18.314 -6.236 20.469 1.00 81.25 193 PRO A C 1
ATOM 1556 O O . PRO A 1 193 ? -19.341 -6.687 19.966 1.00 81.25 193 PRO A O 1
ATOM 1559 N N . GLY A 1 194 ? -18.220 -4.963 20.866 1.00 84.75 194 GLY A N 1
ATOM 1560 C CA . GLY A 1 194 ? -19.325 -4.003 20.852 1.00 84.75 194 GLY A CA 1
ATOM 1561 C C . GLY A 1 194 ? -18.920 -2.633 20.310 1.00 84.75 194 GLY A C 1
ATOM 1562 O O . GLY A 1 194 ? -17.774 -2.209 20.420 1.00 84.75 194 GLY A O 1
ATOM 1563 N N . ARG A 1 195 ? -19.870 -1.914 19.704 1.00 86.00 195 ARG A N 1
ATOM 1564 C CA . ARG A 1 195 ? -19.640 -0.585 19.107 1.00 86.00 195 ARG A CA 1
ATOM 1565 C C . ARG A 1 195 ? -20.342 0.497 19.917 1.00 86.00 195 ARG A C 1
ATOM 1567 O O . ARG A 1 195 ? -21.368 1.029 19.492 1.00 86.00 195 ARG A O 1
ATOM 1574 N N . THR A 1 196 ? -19.805 0.802 21.092 1.00 90.44 196 THR A N 1
ATOM 1575 C CA . THR A 1 196 ? -20.333 1.897 21.913 1.00 90.44 196 THR A CA 1
ATOM 1576 C C . THR A 1 196 ? -19.959 3.265 21.316 1.00 90.44 196 THR A C 1
ATOM 1578 O O . THR A 1 196 ? -19.006 3.356 20.526 1.00 90.44 196 THR A O 1
ATOM 1581 N N . PRO A 1 197 ? -20.693 4.343 21.649 1.00 90.19 197 PRO A N 1
ATOM 1582 C CA . PRO A 1 197 ? -20.361 5.694 21.201 1.00 90.19 197 PRO A CA 1
ATOM 1583 C C . PRO A 1 197 ? -18.935 6.132 21.564 1.00 90.19 197 PRO A C 1
ATOM 1585 O O . PRO A 1 197 ? -18.277 6.777 20.743 1.00 90.19 197 PRO A O 1
ATOM 1588 N N . GLU A 1 198 ? -18.423 5.751 22.739 1.00 91.81 198 GLU A N 1
ATOM 1589 C CA . GLU A 1 198 ? -17.067 6.103 23.187 1.00 91.81 198 GLU A CA 1
ATOM 1590 C C . GLU A 1 198 ? -16.006 5.450 22.292 1.00 91.81 198 GLU A C 1
ATOM 1592 O O . GLU A 1 198 ? -15.107 6.128 21.786 1.00 91.81 198 GLU A O 1
ATOM 1597 N N . ILE A 1 199 ? -16.153 4.148 22.017 1.00 93.25 199 ILE A N 1
ATOM 1598 C CA . ILE A 1 199 ? -15.244 3.391 21.145 1.00 93.25 199 ILE A CA 1
ATOM 1599 C C . ILE A 1 199 ? -15.250 3.976 19.731 1.00 93.25 199 ILE A C 1
ATOM 1601 O O . ILE A 1 199 ? -14.197 4.177 19.124 1.00 93.25 199 ILE A O 1
ATOM 1605 N N . MET A 1 200 ? -16.435 4.265 19.189 1.00 93.00 200 MET A N 1
ATOM 1606 C CA . MET A 1 200 ? -16.560 4.798 17.832 1.00 93.00 200 MET A CA 1
ATOM 1607 C C . MET A 1 200 ? -15.965 6.198 17.706 1.00 93.00 200 MET A C 1
ATOM 1609 O O . MET A 1 200 ? -15.312 6.490 16.704 1.00 93.00 200 MET A O 1
ATOM 1613 N N . THR A 1 201 ? -16.129 7.031 18.734 1.00 93.81 201 THR A N 1
ATOM 1614 C CA . THR A 1 201 ? -15.487 8.347 18.820 1.00 93.81 201 THR A CA 1
ATOM 1615 C C . THR A 1 201 ? -13.965 8.215 18.748 1.00 93.81 201 THR A C 1
ATOM 1617 O O . THR A 1 201 ? -13.316 8.923 17.974 1.00 93.81 201 THR A O 1
ATOM 1620 N N . GLU A 1 202 ? -13.378 7.273 19.492 1.00 94.19 202 GLU A N 1
ATOM 1621 C CA . GLU A 1 202 ? -11.931 7.037 19.459 1.00 94.19 202 GLU A CA 1
ATOM 1622 C C . GLU A 1 202 ? -11.461 6.503 18.097 1.00 94.19 202 GLU A C 1
ATOM 1624 O O . GLU A 1 202 ? -10.499 7.016 17.522 1.00 94.19 202 GLU A O 1
ATOM 1629 N N . LEU A 1 203 ? -12.184 5.550 17.501 1.00 93.31 203 LEU A N 1
ATOM 1630 C CA . LEU A 1 203 ? -11.865 5.050 16.160 1.00 93.31 203 LEU A CA 1
ATOM 1631 C C . LEU A 1 203 ? -11.889 6.175 15.113 1.00 93.31 203 LEU A C 1
ATOM 1633 O O . LEU A 1 203 ? -10.981 6.258 14.282 1.00 93.31 203 LEU A O 1
ATOM 1637 N N . ILE A 1 204 ? -12.870 7.083 15.175 1.00 92.81 204 ILE A N 1
ATOM 1638 C CA . ILE A 1 204 ? -12.949 8.255 14.288 1.00 92.81 204 ILE A CA 1
ATOM 1639 C C . ILE A 1 204 ? -11.744 9.186 14.501 1.00 92.81 204 ILE A C 1
ATOM 1641 O O . ILE A 1 204 ? -11.162 9.682 13.528 1.00 92.81 204 ILE A O 1
ATOM 1645 N N . LYS A 1 205 ? -11.290 9.387 15.746 1.00 91.81 205 LYS A N 1
ATOM 1646 C CA . LYS A 1 205 ? -10.059 10.144 16.049 1.00 91.81 205 LYS A CA 1
ATOM 1647 C C . LYS A 1 205 ? -8.797 9.484 15.486 1.00 91.81 205 LYS A C 1
ATOM 1649 O O . LYS A 1 205 ? -7.888 10.203 15.074 1.00 91.81 205 LYS A O 1
ATOM 1654 N N . MET A 1 206 ? -8.757 8.164 15.342 1.00 90.88 206 MET A N 1
ATOM 1655 C CA . MET A 1 206 ? -7.616 7.452 14.747 1.00 90.88 206 MET A CA 1
ATOM 1656 C C . MET A 1 206 ? -7.622 7.439 13.205 1.00 90.88 206 MET A C 1
ATOM 1658 O O . MET A 1 206 ? -6.557 7.345 12.578 1.00 90.88 206 MET A O 1
ATOM 1662 N N . MET A 1 207 ? -8.799 7.552 12.575 1.00 89.81 207 MET A N 1
ATOM 1663 C CA . MET A 1 207 ? -8.946 7.524 11.111 1.00 89.81 207 MET A CA 1
ATOM 1664 C C . MET A 1 207 ? -8.169 8.655 10.428 1.00 89.81 207 MET A C 1
ATOM 1666 O O . MET A 1 207 ? -8.235 9.820 10.825 1.00 89.81 207 MET A O 1
ATOM 1670 N N . SER A 1 208 ? -7.454 8.323 9.357 1.00 83.44 208 SER A N 1
ATOM 1671 C CA . SER A 1 208 ? -6.970 9.314 8.399 1.00 83.44 208 SER A CA 1
ATOM 1672 C C . SER A 1 208 ? -8.157 9.967 7.686 1.00 83.44 208 SER A C 1
ATOM 1674 O O . SER A 1 208 ? -9.234 9.366 7.594 1.00 83.44 208 SER A O 1
ATOM 1676 N N . PRO A 1 209 ? -7.984 11.169 7.120 1.00 84.00 209 PRO A N 1
ATOM 1677 C CA . PRO A 1 209 ? -9.088 11.831 6.441 1.00 84.00 209 PRO A CA 1
ATOM 1678 C C . PRO A 1 209 ? -9.667 11.027 5.270 1.00 84.00 209 PRO A C 1
ATOM 1680 O O . PRO A 1 209 ? -10.873 11.029 5.051 1.00 84.00 209 PRO A O 1
ATOM 1683 N N . ASN A 1 210 ? -8.827 10.277 4.553 1.00 79.81 210 ASN A N 1
ATOM 1684 C CA . ASN A 1 210 ? -9.269 9.445 3.435 1.00 79.81 210 ASN A CA 1
ATOM 1685 C C . ASN A 1 210 ? -10.046 8.199 3.900 1.00 79.81 210 ASN A C 1
ATOM 1687 O O . ASN A 1 210 ? -10.991 7.777 3.238 1.00 79.81 210 ASN A O 1
ATOM 1691 N N . GLU A 1 211 ? -9.672 7.614 5.044 1.00 85.06 211 GLU A N 1
ATOM 1692 C CA . GLU A 1 211 ? -10.460 6.542 5.666 1.00 85.06 211 GLU A CA 1
ATOM 1693 C C . GLU A 1 211 ? -11.814 7.066 6.131 1.00 85.06 211 GLU A C 1
ATOM 1695 O O . GLU A 1 211 ? -12.823 6.419 5.870 1.00 85.06 211 GLU A O 1
ATOM 1700 N N . LEU A 1 212 ? -11.829 8.242 6.761 1.00 89.19 212 LEU A N 1
ATOM 1701 C CA . LEU A 1 212 ? -13.046 8.877 7.249 1.00 89.19 212 LEU A CA 1
ATOM 1702 C C . LEU A 1 212 ? -14.013 9.187 6.102 1.00 89.19 212 LEU A C 1
ATOM 1704 O O . LEU A 1 212 ? -15.177 8.809 6.178 1.00 89.19 212 LEU A O 1
ATOM 1708 N N . LEU A 1 213 ? -13.518 9.792 5.017 1.00 84.88 213 LEU A N 1
ATOM 1709 C CA . LEU A 1 213 ? -14.292 10.078 3.803 1.00 84.88 213 LEU A CA 1
ATOM 1710 C C . LEU A 1 213 ? -14.986 8.838 3.235 1.00 84.88 213 LEU A C 1
ATOM 1712 O O . LEU A 1 213 ? -16.151 8.894 2.855 1.00 84.88 213 LEU A O 1
ATOM 1716 N N . GLN A 1 214 ? -14.274 7.715 3.188 1.00 85.62 214 GLN A N 1
ATOM 1717 C CA . GLN A 1 214 ? -14.807 6.451 2.682 1.00 85.62 214 GLN A CA 1
ATOM 1718 C C . GLN A 1 214 ? -15.828 5.800 3.629 1.00 85.62 214 GLN A C 1
ATOM 1720 O O . GLN A 1 214 ? -16.619 4.978 3.177 1.00 85.62 214 GLN A O 1
ATOM 1725 N N . ASP A 1 215 ? -15.819 6.142 4.921 1.00 89.56 215 ASP A N 1
ATOM 1726 C CA . ASP A 1 215 ? -16.721 5.560 5.922 1.00 89.56 215 ASP A CA 1
ATOM 1727 C C . ASP A 1 215 ? -17.936 6.438 6.255 1.00 89.56 215 ASP A C 1
ATOM 1729 O O . ASP A 1 215 ? -18.819 5.969 6.974 1.00 89.56 215 ASP A O 1
ATOM 1733 N N . LEU A 1 216 ? -18.040 7.663 5.717 1.00 90.31 216 LEU A N 1
ATOM 1734 C CA . LEU A 1 216 ? -19.109 8.617 6.057 1.00 90.31 216 LEU A CA 1
ATOM 1735 C C . LEU A 1 216 ? -20.515 8.005 5.971 1.00 90.31 216 LEU A C 1
ATOM 1737 O O . LEU A 1 216 ? -21.254 8.060 6.950 1.00 90.31 216 LEU A O 1
ATOM 1741 N N . ASN A 1 217 ? -20.864 7.336 4.867 1.00 90.44 217 ASN A N 1
ATOM 1742 C CA . ASN A 1 217 ? -22.184 6.704 4.721 1.00 90.44 217 ASN A CA 1
ATOM 1743 C C . ASN A 1 217 ? -22.431 5.622 5.790 1.00 90.44 217 ASN A C 1
ATOM 1745 O O . ASN A 1 217 ? -23.511 5.549 6.376 1.00 90.44 217 ASN A O 1
ATOM 1749 N N . SER A 1 218 ? -21.430 4.779 6.079 1.00 89.75 218 SER A N 1
ATOM 1750 C CA . SER A 1 218 ? -21.570 3.726 7.094 1.00 89.75 218 SER A CA 1
ATOM 1751 C C . SER A 1 218 ? -21.663 4.296 8.508 1.00 89.75 218 SER A C 1
ATOM 1753 O O . SER A 1 218 ? -22.347 3.705 9.343 1.00 89.75 218 SER A O 1
ATOM 1755 N N . LEU A 1 219 ? -20.956 5.388 8.797 1.00 91.06 219 LEU A N 1
ATOM 1756 C CA . LEU A 1 219 ? -21.033 6.081 10.081 1.00 91.06 219 LEU A CA 1
ATOM 1757 C C . LEU A 1 219 ? -22.386 6.786 10.240 1.00 91.06 219 LEU A C 1
ATOM 1759 O O . LEU A 1 219 ? -22.947 6.764 11.334 1.00 91.06 219 LEU A O 1
ATOM 1763 N N . GLY A 1 220 ? -22.927 7.350 9.155 1.00 90.12 220 GLY A N 1
ATOM 1764 C CA . GLY A 1 220 ? -24.228 8.023 9.122 1.00 90.12 220 GLY A CA 1
ATOM 1765 C C . GLY A 1 220 ? -25.373 7.071 9.433 1.00 90.12 220 GLY A C 1
ATOM 1766 O O . GLY A 1 220 ? -26.108 7.288 10.391 1.00 90.12 220 GLY A O 1
ATOM 1767 N N . ARG A 1 221 ? -25.439 5.939 8.719 1.00 90.00 221 ARG A N 1
ATOM 1768 C CA . ARG A 1 221 ? -26.452 4.887 8.942 1.00 90.00 221 ARG A CA 1
ATOM 1769 C C . ARG A 1 221 ? -26.459 4.324 10.362 1.00 90.00 221 ARG A C 1
ATOM 1771 O O . ARG A 1 221 ? -27.476 3.822 10.817 1.00 90.00 221 ARG A O 1
ATOM 1778 N N . ARG A 1 222 ? -25.318 4.377 11.053 1.00 88.56 222 ARG A N 1
ATOM 1779 C CA . ARG A 1 222 ? -25.167 3.898 12.435 1.00 88.56 222 ARG A CA 1
ATOM 1780 C C . ARG A 1 222 ? -25.294 5.010 13.482 1.00 88.56 222 ARG A C 1
ATOM 1782 O O . ARG A 1 222 ? -25.079 4.750 14.658 1.00 88.56 222 ARG A O 1
ATOM 1789 N N . GLY A 1 223 ? -25.602 6.240 13.069 1.00 90.12 223 GLY A N 1
ATOM 1790 C CA . GLY A 1 223 ? -25.832 7.367 13.973 1.00 90.12 223 GLY A CA 1
ATOM 1791 C C . GLY A 1 223 ? -24.572 7.988 14.586 1.00 90.12 223 GLY A C 1
ATOM 1792 O O . GLY A 1 223 ? -24.687 8.817 15.483 1.00 90.12 223 GLY A O 1
ATOM 1793 N N . TYR A 1 224 ? -23.367 7.652 14.111 1.00 92.19 224 TYR A N 1
ATOM 1794 C CA . TYR A 1 224 ? -22.116 8.134 14.715 1.00 92.19 224 TYR A CA 1
ATOM 1795 C C . TYR A 1 224 ? -21.615 9.472 14.153 1.00 92.19 224 TYR A C 1
ATOM 1797 O O . TYR A 1 224 ? -20.682 10.040 14.717 1.00 92.19 224 TYR A O 1
ATOM 1805 N N . LEU A 1 225 ? -22.212 10.000 13.075 1.00 90.50 225 LEU A N 1
ATOM 1806 C CA . LEU A 1 225 ? -21.794 11.286 12.497 1.00 90.50 225 LEU A CA 1
ATOM 1807 C C . LEU A 1 225 ? -22.166 12.477 13.384 1.00 90.50 225 LEU A C 1
ATOM 1809 O O . LEU A 1 225 ? -21.290 13.269 13.720 1.00 90.50 225 LEU A O 1
ATOM 1813 N N . LYS A 1 226 ? -23.443 12.600 13.781 1.00 88.31 226 LYS A N 1
ATOM 1814 C CA . LYS A 1 226 ? -23.935 13.753 14.559 1.00 88.31 226 LYS A CA 1
ATOM 1815 C C . LYS A 1 226 ? -23.165 13.951 15.876 1.00 88.31 226 LYS A C 1
ATOM 1817 O O . LYS A 1 226 ? -22.715 15.071 16.104 1.00 88.31 226 LYS A O 1
ATOM 1822 N N . PRO A 1 227 ? -22.908 12.906 16.692 1.00 91.19 227 PRO A N 1
ATOM 1823 C CA . PRO A 1 227 ? -22.136 13.064 17.927 1.00 91.19 227 PRO A CA 1
ATOM 1824 C C . PRO A 1 227 ? -20.672 13.476 17.706 1.00 91.19 227 PRO A C 1
ATOM 1826 O O . PRO A 1 227 ? -20.033 13.982 18.620 1.00 91.19 227 PRO A O 1
ATOM 1829 N N . ASN A 1 228 ? -20.129 13.267 16.502 1.00 92.69 228 ASN A N 1
ATOM 1830 C CA . ASN A 1 228 ? -18.712 13.459 16.182 1.00 92.69 228 ASN A CA 1
ATOM 1831 C C . ASN A 1 228 ? -18.466 14.578 15.158 1.00 92.69 228 ASN A C 1
ATOM 1833 O O . ASN A 1 228 ? -17.388 14.649 14.564 1.00 92.69 228 ASN A O 1
ATOM 1837 N N . ILE A 1 229 ? -19.451 15.446 14.920 1.00 89.88 229 ILE A N 1
ATOM 1838 C CA . ILE A 1 229 ? -19.439 16.375 13.784 1.00 89.88 229 ILE A CA 1
ATOM 1839 C C . ILE A 1 229 ? -18.243 17.337 13.800 1.00 89.88 229 ILE A C 1
ATOM 1841 O O . ILE A 1 229 ? -17.658 17.594 12.750 1.00 89.88 229 ILE A O 1
ATOM 1845 N N . SER A 1 230 ? -17.833 17.807 14.983 1.00 89.50 230 SER A N 1
ATOM 1846 C CA . SER A 1 230 ? -16.677 18.694 15.162 1.00 89.50 230 SER A CA 1
ATOM 1847 C C . SER A 1 230 ? -15.374 18.005 14.751 1.00 89.50 230 SER A C 1
ATOM 1849 O O . SER A 1 230 ? -14.674 18.480 13.859 1.00 89.50 230 SER A O 1
ATOM 1851 N N . ILE A 1 231 ? -15.109 16.821 15.311 1.00 91.19 231 ILE A N 1
ATOM 1852 C CA . ILE A 1 231 ? -13.920 16.004 15.018 1.00 91.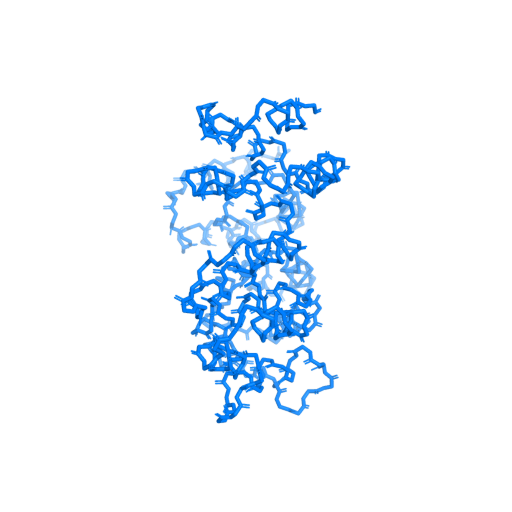19 231 ILE A CA 1
ATOM 1853 C C . ILE A 1 231 ? -13.846 15.677 13.523 1.00 91.19 231 ILE A C 1
ATOM 1855 O O . ILE A 1 231 ? -12.776 15.731 12.911 1.00 91.19 231 ILE A O 1
ATOM 1859 N N . ILE A 1 232 ? -14.986 15.318 12.931 1.00 90.50 232 ILE A N 1
ATOM 1860 C CA . ILE A 1 232 ? -15.068 14.941 11.522 1.00 90.50 232 ILE A CA 1
ATOM 1861 C C . ILE A 1 232 ? -14.785 16.148 10.632 1.00 90.50 232 ILE A C 1
ATOM 1863 O O . ILE A 1 232 ? -13.950 16.057 9.731 1.00 90.50 232 ILE A O 1
ATOM 1867 N N . ARG A 1 233 ? -15.424 17.288 10.903 1.00 87.75 233 ARG A N 1
ATOM 1868 C CA . ARG A 1 233 ? -15.232 18.518 10.135 1.00 87.75 233 ARG A CA 1
ATOM 1869 C C . ARG A 1 233 ? -13.776 18.968 10.147 1.00 87.75 233 ARG A C 1
ATOM 1871 O O . ARG A 1 233 ? -13.216 19.201 9.077 1.00 87.75 233 ARG A O 1
ATOM 1878 N N . ASP A 1 234 ? -13.146 19.010 11.317 1.00 87.56 234 ASP A N 1
ATOM 1879 C CA . ASP A 1 234 ? -11.753 19.447 11.453 1.00 87.56 234 ASP A CA 1
ATOM 1880 C C . ASP A 1 234 ? -10.797 18.580 10.628 1.00 87.56 234 ASP A C 1
ATOM 1882 O O . ASP A 1 234 ? -9.861 19.076 9.995 1.00 87.56 234 ASP A O 1
ATOM 1886 N N . LYS A 1 235 ? -11.046 17.268 10.584 1.00 88.00 235 LYS A N 1
ATOM 1887 C CA . LYS A 1 235 ? -10.257 16.334 9.774 1.00 88.00 235 LYS A CA 1
ATOM 1888 C C . LYS A 1 235 ? -10.477 16.511 8.281 1.00 88.00 235 LYS A C 1
ATOM 1890 O O . LYS A 1 235 ? -9.514 16.429 7.522 1.00 88.00 235 LYS A O 1
ATOM 1895 N N . LEU A 1 236 ? -11.719 16.730 7.860 1.00 83.25 236 LEU A N 1
ATOM 1896 C CA . LEU A 1 236 ? -12.061 16.896 6.449 1.00 83.25 236 LEU A CA 1
ATOM 1897 C C . LEU A 1 236 ? -11.506 18.203 5.882 1.00 83.25 236 LEU A C 1
ATOM 1899 O O . LEU A 1 236 ? -10.926 18.186 4.801 1.00 83.25 236 LEU A O 1
ATOM 1903 N N . VAL A 1 237 ? -11.576 19.299 6.642 1.00 81.75 237 VAL A N 1
ATOM 1904 C CA . VAL A 1 237 ? -10.972 20.584 6.254 1.00 81.75 237 VAL A CA 1
ATOM 1905 C C . VAL A 1 237 ? -9.458 20.439 6.067 1.00 81.75 237 VAL A C 1
ATOM 1907 O O . VAL A 1 237 ? -8.918 20.879 5.054 1.00 81.75 237 VAL A O 1
ATOM 1910 N N . LYS A 1 238 ? -8.770 19.746 6.988 1.00 77.50 238 LYS A N 1
ATOM 1911 C CA . LYS A 1 238 ? -7.330 19.455 6.851 1.00 77.50 238 LYS A CA 1
ATOM 1912 C C . LYS A 1 238 ? -7.011 18.601 5.622 1.00 77.50 238 LYS A C 1
ATOM 1914 O O . LYS A 1 238 ? -5.955 18.772 5.026 1.00 77.50 238 LYS A O 1
ATOM 1919 N N . ALA A 1 239 ? -7.909 17.692 5.245 1.00 73.19 239 ALA A N 1
ATOM 1920 C CA . ALA A 1 239 ? -7.743 16.828 4.079 1.00 73.19 239 ALA A CA 1
ATOM 1921 C C . ALA A 1 239 ? -7.754 17.622 2.773 1.00 73.19 239 ALA A C 1
ATOM 1923 O O . ALA A 1 239 ? -6.909 17.424 1.911 1.00 73.19 239 ALA A O 1
ATOM 1924 N N . ILE A 1 240 ? -8.728 18.515 2.633 1.00 71.06 240 ILE A N 1
ATOM 1925 C CA . ILE A 1 240 ? -8.979 19.259 1.396 1.00 71.06 240 ILE A CA 1
ATOM 1926 C C . ILE A 1 240 ? -7.833 20.223 1.089 1.00 71.06 240 ILE A C 1
ATOM 1928 O O . ILE A 1 240 ? -7.504 20.435 -0.074 1.00 71.06 240 ILE A O 1
ATOM 1932 N N . GLY A 1 241 ? -7.169 20.740 2.125 1.00 68.00 241 GLY A N 1
ATOM 1933 C CA . GLY A 1 241 ? -5.952 21.537 1.974 1.00 68.00 241 GLY A CA 1
ATOM 1934 C C . GLY A 1 241 ? -4.688 20.737 1.622 1.00 68.00 241 GLY A C 1
ATOM 1935 O O . GLY A 1 241 ? -3.665 21.345 1.304 1.00 68.00 241 GLY A O 1
ATOM 1936 N N . ASP A 1 242 ? -4.708 19.400 1.676 1.00 70.00 242 ASP A N 1
ATOM 1937 C CA . ASP A 1 242 ? -3.531 18.570 1.406 1.00 70.00 242 ASP A CA 1
ATOM 1938 C C . ASP A 1 242 ? -3.386 18.290 -0.100 1.00 70.00 242 ASP A C 1
ATOM 1940 O O . ASP A 1 242 ? -4.165 17.550 -0.707 1.00 70.00 242 ASP A O 1
ATOM 1944 N N . LYS A 1 243 ? -2.319 18.841 -0.696 1.00 63.97 243 LYS A N 1
ATOM 1945 C CA . LYS A 1 243 ? -1.969 18.693 -2.122 1.00 63.97 243 LYS A CA 1
ATOM 1946 C C . LYS A 1 243 ? -1.817 17.235 -2.576 1.00 63.97 243 LYS A C 1
ATOM 1948 O O . LYS A 1 243 ? -1.859 16.966 -3.773 1.00 63.97 243 LYS A O 1
ATOM 1953 N N . ARG A 1 244 ? -1.623 16.289 -1.652 1.00 60.88 244 ARG A N 1
ATOM 1954 C CA . ARG A 1 244 ? -1.476 14.855 -1.954 1.00 60.88 244 ARG A CA 1
ATOM 1955 C C . ARG A 1 244 ? -2.809 14.160 -2.217 1.00 60.88 244 ARG A C 1
ATOM 1957 O O . ARG A 1 244 ? -2.818 13.021 -2.690 1.00 60.88 244 ARG A O 1
ATOM 1964 N N . ILE A 1 245 ? -3.939 14.792 -1.899 1.00 64.69 245 ILE A N 1
ATOM 1965 C CA . ILE A 1 245 ? -5.243 14.184 -2.138 1.00 64.69 245 ILE A CA 1
ATOM 1966 C C . ILE A 1 245 ? -5.666 14.406 -3.591 1.00 64.69 245 ILE A C 1
ATOM 1968 O O . ILE A 1 245 ? -5.844 15.523 -4.064 1.00 64.69 245 ILE A O 1
ATOM 1972 N N . ASN A 1 246 ? -5.878 13.300 -4.306 1.00 67.06 246 ASN A N 1
ATOM 1973 C CA . ASN A 1 246 ? -6.372 13.329 -5.677 1.00 67.06 246 ASN A CA 1
ATOM 1974 C C . ASN A 1 246 ? -7.806 13.898 -5.728 1.00 67.06 246 ASN A C 1
ATOM 1976 O O . ASN A 1 246 ? -8.759 13.255 -5.273 1.00 67.06 246 ASN A O 1
ATOM 1980 N N . LEU A 1 247 ? -7.956 15.079 -6.335 1.00 68.00 247 LEU A N 1
ATOM 1981 C CA . LEU A 1 247 ? -9.233 15.789 -6.485 1.00 68.00 247 LEU A CA 1
ATOM 1982 C C . LEU A 1 247 ? -10.298 14.967 -7.226 1.00 68.00 247 LEU A C 1
ATOM 1984 O O . LEU A 1 247 ? -11.475 15.010 -6.872 1.00 68.00 247 LEU A O 1
ATOM 1988 N N . GLY A 1 248 ? -9.906 14.178 -8.229 1.00 68.12 248 GLY A N 1
ATOM 1989 C CA . GLY A 1 248 ? -10.823 13.297 -8.956 1.00 68.12 248 GLY A CA 1
ATOM 1990 C C . GLY A 1 248 ? -11.412 12.208 -8.057 1.00 68.12 248 GLY A C 1
ATOM 1991 O O . GLY A 1 248 ? -12.614 11.939 -8.102 1.00 68.12 248 GLY A O 1
ATOM 1992 N N . ARG A 1 249 ? -10.590 11.632 -7.171 1.00 69.38 249 ARG A N 1
ATOM 1993 C CA . ARG A 1 249 ? -11.046 10.657 -6.171 1.00 69.38 249 ARG A CA 1
ATOM 1994 C C . ARG A 1 249 ? -11.994 11.291 -5.154 1.00 69.38 249 ARG A C 1
ATOM 1996 O O . ARG A 1 249 ? -13.008 10.676 -4.836 1.00 69.38 249 ARG A O 1
ATOM 2003 N N . LEU A 1 250 ? -11.699 12.505 -4.683 1.00 72.75 250 LEU A N 1
ATOM 2004 C CA . LEU A 1 250 ? -12.593 13.249 -3.788 1.00 72.75 250 LEU A CA 1
ATOM 2005 C C . LEU A 1 250 ? -13.958 13.496 -4.430 1.00 72.75 250 LEU A C 1
ATOM 2007 O O . LEU A 1 250 ? -14.977 13.178 -3.824 1.00 72.75 250 LEU A O 1
ATOM 2011 N N . ARG A 1 251 ? -13.981 13.971 -5.680 1.00 74.56 251 ARG A N 1
ATOM 2012 C CA . ARG A 1 251 ? -15.224 14.183 -6.438 1.00 74.56 251 ARG A CA 1
ATOM 2013 C C . ARG A 1 251 ? -16.029 12.897 -6.601 1.00 74.56 251 ARG A C 1
ATOM 2015 O O . ARG A 1 251 ? -17.251 12.926 -6.504 1.00 74.56 251 ARG A O 1
ATOM 2022 N N . ASN A 1 252 ? -15.369 11.764 -6.836 1.00 78.69 252 ASN A N 1
ATOM 2023 C CA . ASN A 1 252 ? -16.066 10.482 -6.940 1.00 78.69 252 ASN A CA 1
ATOM 2024 C C . ASN A 1 252 ? -16.689 10.064 -5.597 1.00 78.69 252 ASN A C 1
ATOM 2026 O O . ASN A 1 252 ? -17.838 9.640 -5.552 1.00 78.69 252 ASN A O 1
ATOM 2030 N N . ILE A 1 253 ? -15.968 10.236 -4.485 1.00 77.19 253 ILE A N 1
ATOM 2031 C CA . ILE A 1 253 ? -16.520 9.958 -3.152 1.00 77.19 253 ILE A CA 1
ATOM 2032 C C . ILE A 1 253 ? -17.717 10.874 -2.873 1.00 77.19 253 ILE A C 1
ATOM 2034 O O . ILE A 1 253 ? -18.770 10.373 -2.499 1.00 77.19 253 ILE A O 1
ATOM 2038 N N . GLN A 1 254 ? -17.590 12.180 -3.133 1.00 77.38 254 GLN A N 1
ATOM 2039 C CA . GLN A 1 254 ? -18.672 13.160 -2.970 1.00 77.38 254 GLN A CA 1
ATOM 2040 C C . GLN A 1 254 ? -19.951 12.764 -3.712 1.00 77.38 254 GLN A C 1
ATOM 2042 O O . GLN A 1 254 ? -21.031 12.850 -3.139 1.00 77.38 254 GLN A O 1
ATOM 2047 N N . LYS A 1 255 ? -19.835 12.321 -4.971 1.00 82.00 255 LYS A N 1
ATOM 2048 C CA . LYS A 1 255 ? -20.986 11.896 -5.785 1.00 82.00 255 LYS A CA 1
ATOM 2049 C C . LYS A 1 255 ? -21.744 10.711 -5.187 1.00 82.00 255 LYS A C 1
ATOM 2051 O O . LYS A 1 255 ? -22.927 10.566 -5.455 1.00 82.00 255 LYS A O 1
ATOM 2056 N N . ASN A 1 256 ? -21.063 9.881 -4.400 1.00 84.44 256 ASN A N 1
ATOM 2057 C CA . ASN A 1 256 ? -21.625 8.684 -3.781 1.00 84.44 256 ASN A CA 1
ATOM 2058 C C . ASN A 1 256 ? -22.003 8.895 -2.303 1.00 84.44 256 ASN A C 1
ATOM 2060 O O . ASN A 1 256 ? -22.347 7.926 -1.621 1.00 84.44 256 ASN A O 1
ATOM 2064 N N . LEU A 1 257 ? -21.905 10.123 -1.775 1.00 85.38 257 LEU A N 1
ATOM 2065 C CA . LEU A 1 257 ? -22.375 10.424 -0.424 1.00 85.38 257 LEU A CA 1
ATOM 2066 C C . LEU A 1 257 ? -23.901 10.453 -0.396 1.00 85.38 257 LEU A C 1
ATOM 2068 O O . LEU A 1 257 ? -24.547 11.091 -1.223 1.00 85.38 257 LEU A O 1
ATOM 2072 N N . ASP A 1 258 ? -24.450 9.761 0.589 1.00 85.50 258 ASP A N 1
ATOM 2073 C CA . ASP A 1 258 ? -25.882 9.638 0.804 1.00 85.50 258 ASP A CA 1
ATOM 2074 C C . ASP A 1 258 ? -26.364 10.831 1.645 1.00 85.50 258 ASP A C 1
ATOM 2076 O O . ASP A 1 258 ? -26.017 10.974 2.821 1.00 85.50 258 ASP A O 1
ATOM 2080 N N . VAL A 1 259 ? -27.108 11.733 1.003 1.00 84.56 259 VAL A N 1
ATOM 2081 C CA . VAL A 1 259 ? -27.546 13.011 1.587 1.00 84.56 259 VAL A CA 1
ATOM 2082 C C . VAL A 1 259 ? -28.562 12.842 2.715 1.00 84.56 259 VAL A C 1
ATOM 2084 O O . VAL A 1 259 ? -28.731 13.764 3.508 1.00 84.56 259 VAL A O 1
ATOM 2087 N N . GLU A 1 260 ? -29.210 11.680 2.818 1.00 84.88 260 GLU A N 1
ATOM 2088 C CA . GLU A 1 260 ? -30.175 11.399 3.883 1.00 84.88 260 GLU A CA 1
ATOM 2089 C C . GLU A 1 260 ? -29.471 11.045 5.197 1.00 84.88 260 GLU A C 1
ATOM 2091 O O . GLU A 1 260 ? -29.963 11.349 6.285 1.00 84.88 260 GLU A O 1
ATOM 2096 N N . VAL A 1 261 ? -28.288 10.426 5.109 1.00 86.94 261 VAL A N 1
ATOM 2097 C CA . VAL A 1 261 ? -27.544 9.931 6.279 1.00 86.94 261 VAL A CA 1
ATOM 2098 C C . VAL A 1 261 ? -26.320 10.774 6.628 1.00 86.94 261 VAL A C 1
ATOM 2100 O O . VAL A 1 261 ? -25.828 10.682 7.755 1.00 86.94 261 VAL A O 1
ATOM 2103 N N . VAL A 1 262 ? -25.812 11.587 5.696 1.00 85.12 262 VAL A N 1
ATOM 2104 C CA . VAL A 1 262 ? -24.666 12.481 5.913 1.00 85.12 262 VAL A CA 1
ATOM 2105 C C . VAL A 1 262 ? -25.155 13.915 6.165 1.00 85.12 262 VAL A C 1
ATOM 2107 O O . VAL A 1 262 ? -25.708 14.531 5.257 1.00 85.12 262 VAL A O 1
ATOM 2110 N N . PRO A 1 263 ? -24.910 14.485 7.362 1.00 83.38 263 PRO A N 1
ATOM 2111 C CA . PRO A 1 263 ? -25.334 15.840 7.699 1.00 83.38 263 PRO A CA 1
ATOM 2112 C C . PRO A 1 263 ? -24.837 16.912 6.705 1.00 83.38 263 PRO A C 1
ATOM 2114 O O . PRO A 1 263 ? -23.678 16.845 6.264 1.00 83.38 263 PRO A O 1
ATOM 2117 N N . PRO A 1 264 ? -25.659 17.931 6.383 1.00 80.81 264 PRO A N 1
ATOM 2118 C CA . PRO A 1 264 ? -25.300 19.001 5.449 1.00 80.81 264 PRO A CA 1
ATOM 2119 C C . PRO A 1 264 ? -23.991 19.723 5.785 1.00 80.81 264 PRO A C 1
ATOM 2121 O O . PRO A 1 264 ? -23.243 20.107 4.888 1.00 80.81 264 PRO A O 1
ATOM 2124 N N . GLU A 1 265 ? -23.661 19.868 7.066 1.00 81.00 265 GLU A N 1
ATOM 2125 C CA . GLU A 1 265 ? -22.446 20.528 7.548 1.00 81.00 265 GLU A CA 1
ATOM 2126 C C . GLU A 1 265 ? -21.178 19.786 7.098 1.00 81.00 265 GLU A C 1
ATOM 2128 O O . GLU A 1 265 ? -20.150 20.404 6.793 1.00 81.00 265 GLU A O 1
ATOM 2133 N N . ILE A 1 266 ? -21.255 18.455 7.012 1.00 79.06 266 ILE A N 1
ATOM 2134 C CA . ILE A 1 266 ? -20.181 17.611 6.485 1.00 79.06 266 ILE A CA 1
ATOM 2135 C C . ILE A 1 266 ? -20.130 17.749 4.962 1.00 79.06 266 ILE A C 1
ATOM 2137 O O . ILE A 1 266 ? -19.052 17.960 4.412 1.00 79.06 266 ILE A O 1
ATOM 2141 N N . LEU A 1 267 ? -21.279 17.717 4.279 1.00 75.00 267 LEU A N 1
ATOM 2142 C CA . LEU A 1 267 ? -21.346 17.860 2.819 1.00 75.00 267 LEU A CA 1
ATOM 2143 C C . LEU A 1 267 ? -20.753 19.190 2.335 1.00 75.00 267 LEU A C 1
ATOM 2145 O O . LEU A 1 267 ? -19.987 19.205 1.372 1.00 75.00 267 LEU A O 1
ATOM 2149 N N . ILE A 1 268 ? -21.052 20.297 3.021 1.00 73.56 268 ILE A N 1
ATOM 2150 C CA . ILE A 1 268 ? -20.487 21.622 2.724 1.00 73.56 268 ILE A CA 1
ATOM 2151 C C . ILE A 1 268 ? -18.971 21.610 2.905 1.00 73.56 268 ILE A C 1
ATOM 2153 O O . ILE A 1 268 ? -18.246 22.145 2.067 1.00 73.56 268 ILE A O 1
ATOM 2157 N N . SER A 1 269 ? -18.495 20.983 3.981 1.00 69.88 269 SER A N 1
ATOM 2158 C CA . SER A 1 269 ? -17.066 20.908 4.278 1.00 69.88 269 SER A CA 1
ATOM 2159 C C . SER A 1 269 ? -16.311 20.135 3.207 1.00 69.88 269 SER A C 1
ATOM 2161 O O . SER A 1 269 ? -15.194 20.514 2.910 1.00 69.88 269 SER A O 1
ATOM 2163 N N . VAL A 1 270 ? -16.917 19.104 2.608 1.00 64.19 270 VAL A N 1
ATOM 2164 C CA . VAL A 1 270 ? -16.289 18.312 1.542 1.00 64.19 270 VAL A CA 1
ATOM 2165 C C . VAL A 1 270 ? -16.345 19.016 0.180 1.00 64.19 270 VAL A C 1
ATOM 2167 O O . VAL A 1 270 ? -15.506 18.718 -0.657 1.00 64.19 270 VAL A O 1
ATOM 2170 N N . ARG A 1 271 ? -17.302 19.926 -0.064 1.00 61.91 271 ARG A N 1
ATOM 2171 C CA . ARG A 1 271 ? -17.507 20.611 -1.362 1.00 61.91 271 ARG A CA 1
ATOM 2172 C C . ARG A 1 271 ? -16.574 21.799 -1.635 1.00 61.91 271 ARG A C 1
ATOM 2174 O O . ARG A 1 271 ? -16.468 22.182 -2.799 1.00 61.91 271 ARG A O 1
ATOM 2181 N N . LYS A 1 272 ? -15.993 22.405 -0.598 1.00 54.44 272 LYS A N 1
ATOM 2182 C CA . LYS A 1 272 ? -14.990 23.475 -0.738 1.00 54.44 272 LYS A CA 1
ATOM 2183 C C . LYS A 1 272 ? -13.646 22.904 -1.170 1.00 54.44 272 LYS A C 1
ATOM 2185 O O . LYS A 1 272 ? -12.898 23.660 -1.821 1.00 54.44 272 LYS A O 1
#

pLDDT: mean 88.77, std 7.86, range [54.44, 97.88]

Radius of gyration: 22.25 Å; chains: 1; bounding box: 54×40×65 Å

Foldseek 3Di:
DDPVVVVLVVVLVPDDQPCLVSNLVSLLVVCVVCVPVLLVVLVVCLPPNDRLSSVLSSLLSLCVDPDVVSLVSSLVSLLSDQPVSNLSNDDPDGDPSNLVSVLVSQLPDDPLSLLCCCQVVVVSLLVVCVSSVHDQCPDPRPSSVLNCQSNPNPDRQLVVLLVQQLPDDDLVSNLVSLVPRSHQLVRSVVSHPDDDLSNVLSNLLRDQLVRLLQCQQVCLVVPNCVVNVVVNLVRLLVVVPDPPDDPVVLVVSLVPDDPVRHDVSNNVSSVD

Secondary structure (DSSP, 8-state):
--HHHHHHHHHHHTSPTT-HHHHHHHHHHHHHH-HHHHHHHHHHHHHH---HHHHHHHHHHHHH-SSHHHHHHHHHHHHTS-HHHHHHH--SS--HHHHHHHHHHHHTS-HHHHHHHHHHSHHHHHHHHHHHT---TT-S-HHHHHHHHHHHSSS-HHHHHHHHHHH--SHHHHHHHHHHH---HHHHTTT-S---HHHHHHHHHHS-HHHHHHHHHHHHHTT-TGGGHHHHHHHHHHHHT-TTS-HHHHHHHHHT--TTTS-HHHHHHHH-